Protein AF-A0A7V8FI29-F1 (afdb_monomer_lite)

Secondary structure (DSSP, 8-state):
---TTHHHHHHHHHHHHTTPPPPSS---SS--TTS-HHHHHHHHHH--SEEEE-SS---HHHHHHHHHTTPEEEEEESSHHHHHHHHHTT-SEEEEE-TT--S----S-TTS------HHHHHHHHHHH-SS-EEEESS--SHHHHHHHHHTT-SEEE-SGGGTTSTT----HHHHHHHHHHTS-GGG-TT-----TTGGGHHHHHHHHTT------------

Organism: Stenotrophomonas maltophilia (NCBI:txid40324)

Structure (mmCIF, N/CA/C/O backbone):
data_AF-A0A7V8FI29-F1
#
_entry.id   AF-A0A7V8FI29-F1
#
loop_
_atom_site.group_PDB
_atom_site.id
_atom_site.type_symbol
_atom_site.label_atom_id
_atom_site.label_alt_id
_atom_site.label_comp_id
_atom_site.label_asym_id
_atom_site.label_entity_id
_atom_site.label_seq_id
_atom_site.pdbx_PDB_ins_code
_atom_site.Cartn_x
_atom_site.Cartn_y
_atom_site.Cartn_z
_atom_site.occupancy
_atom_site.B_iso_or_equiv
_atom_site.auth_seq_id
_atom_site.auth_comp_id
_atom_site.auth_asym_id
_atom_site.auth_atom_id
_atom_site.pdbx_PDB_model_num
ATOM 1 N N . MET A 1 1 ? 18.614 23.244 -5.858 1.00 34.94 1 MET A N 1
ATOM 2 C CA . MET A 1 1 ? 17.587 23.138 -6.915 1.00 34.94 1 MET A CA 1
ATOM 3 C C . MET A 1 1 ? 18.131 22.223 -8.005 1.00 34.94 1 MET A C 1
ATOM 5 O O . MET A 1 1 ? 19.093 22.606 -8.655 1.00 34.94 1 MET A O 1
ATOM 9 N N . CYS A 1 2 ? 17.626 20.992 -8.144 1.00 40.28 2 CYS A N 1
ATOM 10 C CA . CYS A 1 2 ? 17.960 20.166 -9.312 1.00 40.28 2 CYS A CA 1
ATOM 11 C C . CYS A 1 2 ? 17.234 20.755 -10.527 1.00 40.28 2 CYS A C 1
ATOM 13 O O . CYS A 1 2 ? 16.023 20.940 -10.474 1.00 40.28 2 CYS A O 1
ATOM 15 N N . SER A 1 3 ? 17.975 21.088 -11.585 1.00 51.69 3 SER A N 1
ATOM 16 C CA . SER A 1 3 ? 17.403 21.550 -12.854 1.00 51.69 3 SER A CA 1
ATOM 17 C C . SER A 1 3 ? 16.475 20.479 -13.437 1.00 51.69 3 SER A C 1
ATOM 19 O O . SER A 1 3 ? 16.808 19.294 -13.375 1.00 51.69 3 SER A O 1
ATOM 21 N N . ALA A 1 4 ? 15.365 20.885 -14.063 1.00 58.50 4 ALA A N 1
ATOM 22 C CA . ALA A 1 4 ? 14.420 19.999 -14.758 1.00 58.50 4 ALA A CA 1
ATOM 23 C C . ALA A 1 4 ? 15.077 19.121 -15.851 1.00 58.50 4 ALA A C 1
ATOM 25 O O . ALA A 1 4 ? 14.503 18.132 -16.296 1.00 58.50 4 ALA A O 1
ATOM 26 N N . THR A 1 5 ? 16.309 19.445 -16.255 1.00 64.56 5 THR A N 1
ATOM 27 C CA . THR A 1 5 ? 17.112 18.709 -17.243 1.00 64.56 5 THR A CA 1
ATOM 28 C C . THR A 1 5 ? 18.048 17.648 -16.653 1.00 64.56 5 THR A C 1
ATOM 30 O O . THR A 1 5 ? 18.568 16.818 -17.399 1.00 64.56 5 THR A O 1
ATOM 33 N N . ALA A 1 6 ? 18.271 17.623 -15.333 1.00 71.94 6 ALA A N 1
ATOM 34 C CA . ALA A 1 6 ? 19.219 16.695 -14.705 1.00 71.94 6 ALA A CA 1
ATOM 35 C C . ALA A 1 6 ? 18.899 15.201 -14.959 1.00 71.94 6 ALA A C 1
ATOM 37 O O . ALA A 1 6 ? 19.830 14.442 -15.246 1.00 71.94 6 ALA A O 1
ATOM 38 N N . PRO A 1 7 ? 17.625 14.755 -14.947 1.00 75.88 7 PRO A N 1
ATOM 39 C CA . PRO A 1 7 ? 17.294 13.372 -15.289 1.00 75.88 7 PRO A CA 1
ATOM 40 C C . PRO A 1 7 ? 17.549 13.039 -16.768 1.00 75.88 7 PRO A C 1
ATOM 42 O O . PRO A 1 7 ? 18.008 11.943 -17.078 1.00 75.88 7 PRO A O 1
ATOM 45 N N . LEU A 1 8 ? 17.315 13.985 -17.686 1.00 83.94 8 LEU A N 1
ATOM 46 C CA . LEU A 1 8 ? 17.563 13.788 -19.121 1.00 83.94 8 LEU A CA 1
ATOM 47 C C . LEU A 1 8 ? 19.056 13.626 -19.419 1.00 83.94 8 LEU A C 1
ATOM 49 O O . LEU A 1 8 ? 19.433 12.765 -20.209 1.00 83.94 8 LEU A O 1
ATOM 53 N N . HIS A 1 9 ? 19.912 14.382 -18.727 1.00 83.31 9 HIS A N 1
ATOM 54 C CA . HIS A 1 9 ? 21.363 14.199 -18.804 1.00 83.31 9 HIS A CA 1
ATOM 55 C C . HIS A 1 9 ? 21.796 12.819 -18.299 1.00 83.31 9 HIS A C 1
ATOM 57 O O . HIS A 1 9 ? 22.652 12.183 -18.910 1.00 83.31 9 HIS A O 1
ATOM 63 N N . HIS A 1 10 ? 21.199 12.336 -17.207 1.00 84.75 10 HIS A N 1
ATOM 64 C CA . HIS A 1 10 ? 21.502 11.008 -16.674 1.00 84.75 10 HIS A CA 1
ATOM 65 C C . HIS A 1 10 ? 21.119 9.883 -17.650 1.00 84.75 10 HIS A C 1
ATOM 67 O O . HIS A 1 10 ? 21.844 8.898 -17.765 1.00 84.75 10 HIS A O 1
ATOM 73 N N . LEU A 1 11 ? 20.006 10.042 -18.371 1.00 89.12 11 LEU A N 1
ATOM 74 C CA . LEU A 1 11 ? 19.494 9.053 -19.324 1.00 89.12 11 LEU A CA 1
ATOM 75 C C . LEU A 1 11 ? 20.104 9.171 -20.732 1.00 89.12 11 LEU A C 1
ATOM 77 O O . LEU A 1 11 ? 19.892 8.281 -21.553 1.00 89.12 11 LEU A O 1
ATOM 81 N N . ALA A 1 12 ? 20.875 10.223 -21.023 1.00 87.56 12 ALA A N 1
ATOM 82 C CA . ALA A 1 12 ? 21.464 10.467 -22.342 1.00 87.56 12 ALA A CA 1
ATOM 83 C C . ALA A 1 12 ? 22.232 9.265 -22.940 1.00 87.56 12 ALA A C 1
ATOM 85 O O . ALA A 1 12 ? 22.053 9.005 -24.131 1.00 87.56 12 ALA A O 1
ATOM 86 N N . PRO A 1 13 ? 23.019 8.480 -22.168 1.00 90.88 13 PRO A N 1
ATOM 87 C CA . PRO A 1 13 ? 23.691 7.298 -22.710 1.00 90.88 13 PRO A CA 1
ATOM 88 C C . PRO A 1 13 ? 22.721 6.229 -23.231 1.00 90.88 13 PRO A C 1
ATOM 90 O O . PRO A 1 13 ? 23.004 5.602 -24.245 1.00 90.88 13 PRO A O 1
ATOM 93 N N . LEU A 1 14 ? 21.565 6.055 -22.580 1.00 89.06 14 LEU A N 1
ATOM 94 C CA . LEU A 1 14 ? 20.546 5.089 -23.003 1.00 89.06 14 LEU A CA 1
ATOM 95 C C . LEU A 1 14 ? 19.857 5.550 -24.290 1.00 89.06 14 LEU A C 1
ATOM 97 O O . LEU A 1 14 ? 19.675 4.762 -25.211 1.00 89.06 14 LEU A O 1
ATOM 101 N N . TYR A 1 15 ? 19.521 6.838 -24.390 1.00 90.50 15 TYR A N 1
ATOM 102 C CA . TYR A 1 15 ? 18.973 7.404 -25.626 1.00 90.50 15 TYR A CA 1
ATOM 103 C C . TYR A 1 15 ? 19.929 7.207 -26.813 1.00 90.50 15 TYR A C 1
ATOM 105 O O . TYR A 1 15 ? 19.495 6.790 -27.886 1.00 90.50 15 TYR A O 1
ATOM 113 N N . ALA A 1 16 ? 21.233 7.419 -26.600 1.00 89.88 16 ALA A N 1
ATOM 114 C CA . ALA A 1 16 ? 22.256 7.183 -27.615 1.00 89.88 16 ALA A CA 1
ATOM 115 C C . ALA A 1 16 ? 22.383 5.698 -28.002 1.00 89.88 16 ALA A C 1
ATOM 117 O O . ALA A 1 16 ? 22.477 5.393 -29.188 1.00 89.88 16 ALA A O 1
ATOM 118 N N . GLU A 1 17 ? 22.343 4.781 -27.029 1.00 92.69 17 GLU A N 1
ATOM 119 C CA . GLU A 1 17 ? 22.407 3.329 -27.262 1.00 92.69 17 GLU A CA 1
ATOM 120 C C . GLU A 1 17 ? 21.280 2.838 -28.181 1.00 92.69 17 GLU A C 1
ATOM 122 O O . GLU A 1 17 ? 21.520 2.048 -29.092 1.00 92.69 17 GLU A O 1
ATOM 127 N N . PHE A 1 18 ? 20.061 3.343 -27.983 1.00 90.88 18 PHE A N 1
ATOM 128 C CA . PHE A 1 18 ? 18.900 2.966 -28.792 1.00 90.88 18 PHE A CA 1
ATOM 129 C C . PHE A 1 18 ? 18.690 3.853 -30.030 1.00 90.88 18 PHE A C 1
ATOM 131 O O . PHE A 1 18 ? 17.726 3.644 -30.765 1.00 90.88 18 PHE A O 1
ATOM 138 N N . GLY A 1 19 ? 19.564 4.837 -30.277 1.00 90.31 19 GLY A N 1
ATOM 139 C CA . GLY A 1 19 ? 19.442 5.766 -31.406 1.00 90.31 19 GLY A CA 1
ATOM 140 C C . GLY A 1 19 ? 18.185 6.643 -31.354 1.00 90.31 19 GLY A C 1
ATOM 141 O O . GLY A 1 19 ? 17.663 7.034 -32.396 1.00 90.31 19 GLY A O 1
ATOM 142 N N . VAL A 1 20 ? 17.672 6.926 -30.153 1.00 91.62 20 VAL A N 1
ATOM 143 C CA . VAL A 1 20 ? 16.440 7.694 -29.933 1.00 91.62 20 VAL A CA 1
ATOM 144 C C . VAL A 1 20 ? 16.792 9.114 -29.502 1.00 91.62 20 VAL A C 1
ATOM 146 O O . VAL A 1 20 ? 17.602 9.314 -28.600 1.00 91.62 20 VAL A O 1
ATOM 149 N N . THR A 1 21 ? 16.158 10.119 -30.108 1.00 87.81 21 THR A N 1
ATOM 150 C CA . THR A 1 21 ? 16.325 11.517 -29.688 1.00 87.81 21 THR A CA 1
ATOM 151 C C . THR A 1 21 ? 15.691 11.730 -28.307 1.00 87.81 21 THR A C 1
ATOM 153 O O . THR A 1 21 ? 14.503 11.437 -28.147 1.00 87.81 21 THR A O 1
ATOM 156 N N . PRO A 1 22 ? 16.432 12.240 -27.304 1.00 84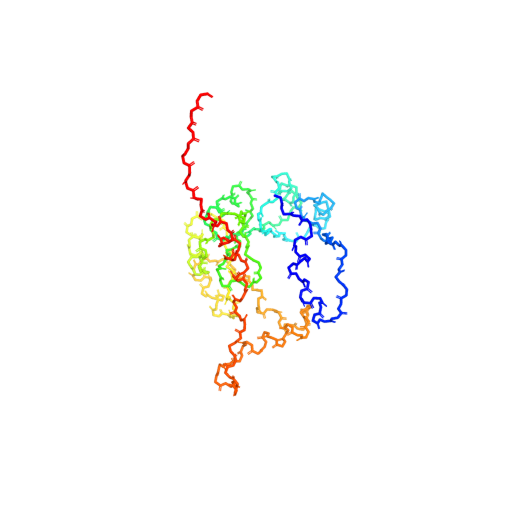.88 22 PRO A N 1
ATOM 157 C CA . PRO A 1 22 ? 15.863 12.533 -25.994 1.00 84.88 22 PRO A CA 1
ATOM 158 C C . PRO A 1 22 ? 14.799 13.637 -26.098 1.00 84.88 22 PRO A C 1
ATOM 160 O O . PRO A 1 22 ? 14.954 14.564 -26.900 1.00 84.88 22 PRO A O 1
ATOM 163 N N . PRO A 1 23 ? 13.734 13.585 -25.282 1.00 84.69 23 PRO A N 1
ATOM 164 C CA . PRO A 1 23 ? 12.736 14.644 -25.258 1.00 84.69 23 PRO A CA 1
ATOM 165 C C . PRO A 1 23 ? 13.345 15.952 -24.732 1.00 84.69 23 PRO A C 1
ATOM 167 O O . PRO A 1 23 ? 1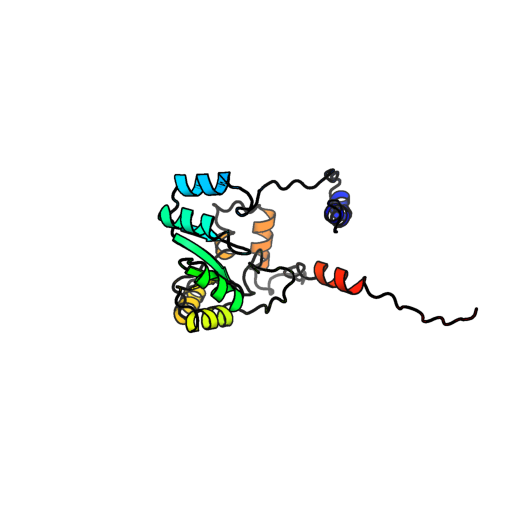4.290 15.947 -23.942 1.00 84.69 23 PRO A O 1
ATOM 170 N N . HIS A 1 24 ? 12.782 17.086 -25.152 1.00 82.31 24 HIS A N 1
ATOM 171 C CA . HIS A 1 24 ? 13.263 18.419 -24.762 1.00 82.31 24 HIS A CA 1
ATOM 172 C C . HIS A 1 24 ? 12.997 18.765 -23.286 1.00 82.31 24 HIS A C 1
ATOM 174 O O . HIS A 1 24 ? 13.622 19.673 -22.740 1.00 82.31 24 HIS A O 1
ATOM 180 N N . GLY A 1 25 ? 12.090 18.035 -22.637 1.00 80.62 25 GLY A N 1
ATOM 181 C CA . GLY A 1 25 ? 11.713 18.193 -21.239 1.00 80.62 25 GLY A CA 1
ATOM 182 C C . GLY A 1 25 ? 11.007 16.942 -20.726 1.00 80.62 25 GLY A C 1
ATOM 183 O O . GLY A 1 25 ? 10.654 16.053 -21.501 1.00 80.62 25 GLY A O 1
ATOM 184 N N . LEU A 1 26 ? 10.827 16.867 -19.410 1.00 79.88 26 LEU A N 1
ATOM 185 C CA . LEU A 1 26 ? 9.962 15.872 -18.788 1.00 79.88 26 LEU A CA 1
ATOM 186 C C . LEU A 1 26 ? 8.656 16.555 -18.404 1.00 79.88 26 LEU A C 1
ATOM 188 O O . LEU A 1 26 ? 8.674 17.575 -17.718 1.00 79.88 26 LEU A O 1
ATOM 192 N N . GLU A 1 27 ? 7.544 15.979 -18.841 1.00 74.25 27 GLU A N 1
ATOM 193 C CA . GLU A 1 27 ? 6.209 16.414 -18.452 1.00 74.25 27 GLU A CA 1
ATOM 194 C C . GLU A 1 27 ? 5.621 15.411 -17.463 1.00 74.25 27 GLU A C 1
ATOM 196 O O . GLU A 1 27 ? 5.741 14.193 -17.630 1.00 74.25 27 GLU A O 1
ATOM 201 N N . GLU A 1 28 ? 4.994 15.924 -16.410 1.00 70.31 28 GLU A N 1
ATOM 202 C CA . GLU A 1 28 ? 4.261 15.098 -15.461 1.00 70.31 28 GLU A CA 1
ATOM 203 C C . GLU A 1 28 ? 2.921 14.701 -16.086 1.00 70.31 28 GLU A C 1
ATOM 205 O O . GLU A 1 28 ? 1.959 15.466 -16.106 1.00 70.31 28 GLU A O 1
ATOM 210 N N . ILE A 1 29 ? 2.873 13.489 -16.635 1.00 70.81 29 ILE A N 1
ATOM 211 C CA . ILE A 1 29 ? 1.686 12.965 -17.323 1.00 70.81 29 ILE A CA 1
ATOM 212 C C . ILE A 1 29 ? 0.551 12.565 -16.363 1.00 70.81 29 ILE A C 1
ATOM 214 O O . ILE A 1 29 ? -0.587 12.412 -16.800 1.00 70.81 29 ILE A O 1
ATOM 218 N N . TYR A 1 30 ? 0.839 12.426 -15.063 1.00 69.44 30 TYR A N 1
ATOM 219 C CA . TYR A 1 30 ? -0.145 12.129 -14.021 1.00 69.44 30 TYR A CA 1
ATOM 220 C C . TYR A 1 30 ? 0.066 13.060 -12.836 1.00 69.44 30 TYR A C 1
ATOM 222 O O . TYR A 1 30 ? 1.058 12.926 -12.126 1.00 69.44 30 TYR A O 1
ATOM 230 N N . ARG A 1 31 ? -0.877 13.976 -12.604 1.00 72.19 31 ARG A N 1
ATOM 231 C CA . ARG A 1 31 ? -0.851 14.811 -11.403 1.00 72.19 31 ARG A CA 1
ATOM 232 C C . ARG A 1 31 ? -1.111 13.957 -10.171 1.00 72.19 31 ARG A C 1
ATOM 234 O O . ARG A 1 31 ? -1.998 13.102 -10.161 1.00 72.19 31 ARG A O 1
ATOM 241 N N . SER A 1 32 ? -0.329 14.206 -9.127 1.00 71.19 32 SER A N 1
ATOM 242 C CA . SER A 1 32 ? -0.554 13.608 -7.818 1.00 71.19 32 SER A CA 1
ATOM 243 C C . SER A 1 32 ? -1.959 13.922 -7.308 1.00 71.19 32 SER A C 1
ATOM 245 O O . SER A 1 32 ? -2.448 15.045 -7.425 1.00 71.19 32 SER A O 1
ATOM 247 N N . PHE A 1 33 ? -2.565 12.944 -6.635 1.00 68.38 33 PHE A N 1
ATOM 248 C CA . PHE A 1 33 ? -3.837 13.097 -5.927 1.00 68.38 33 PHE A CA 1
ATOM 249 C C . PHE A 1 33 ? -3.844 14.280 -4.938 1.00 68.38 33 PHE A C 1
ATOM 251 O O . PHE A 1 33 ? -4.893 14.848 -4.650 1.00 68.38 33 PHE A O 1
ATOM 258 N N . ARG A 1 34 ? -2.669 14.667 -4.419 1.00 69.44 34 ARG A N 1
ATOM 259 C CA . ARG A 1 34 ? -2.511 15.800 -3.492 1.00 69.44 34 ARG A CA 1
ATOM 260 C C . ARG A 1 34 ? -2.754 17.160 -4.148 1.00 69.44 34 ARG A C 1
ATOM 262 O O . ARG A 1 34 ? -3.147 18.087 -3.448 1.00 69.44 34 ARG A O 1
ATOM 269 N N . ASP A 1 35 ? -2.534 17.255 -5.455 1.00 72.31 35 ASP A N 1
ATOM 270 C CA . ASP A 1 35 ? -2.470 18.516 -6.195 1.00 72.31 35 ASP A CA 1
ATOM 271 C C . ASP A 1 35 ? -3.559 18.607 -7.281 1.00 72.31 35 ASP A C 1
ATOM 273 O O . ASP A 1 35 ? -3.534 19.503 -8.128 1.00 72.31 35 ASP A O 1
ATOM 277 N N . ASP A 1 36 ? -4.533 17.689 -7.263 1.00 84.69 36 ASP A N 1
ATOM 278 C CA . ASP A 1 36 ? -5.602 17.608 -8.260 1.00 84.69 36 ASP A CA 1
ATOM 279 C C . ASP A 1 36 ? -7.007 17.575 -7.621 1.00 84.69 36 ASP A C 1
ATOM 281 O O . ASP A 1 36 ? -7.566 16.503 -7.358 1.00 84.69 36 ASP A O 1
ATOM 285 N N . PRO A 1 37 ? -7.626 18.751 -7.395 1.00 87.38 37 PRO A N 1
ATOM 286 C CA . PRO A 1 37 ? -8.987 18.846 -6.868 1.00 87.38 37 PRO A CA 1
ATOM 287 C C . PRO A 1 37 ? -10.045 18.166 -7.747 1.00 87.38 37 PRO A C 1
ATOM 289 O O . PRO A 1 37 ? -11.051 17.687 -7.225 1.00 87.38 37 PRO A O 1
ATOM 292 N N . ALA A 1 38 ? -9.833 18.097 -9.067 1.00 90.31 38 ALA A N 1
ATOM 293 C CA . ALA A 1 38 ? -10.776 17.440 -9.969 1.00 90.31 38 ALA A CA 1
ATOM 294 C C . ALA A 1 38 ? -10.767 15.919 -9.759 1.00 90.31 38 ALA A C 1
ATOM 296 O O . ALA A 1 38 ? -11.819 15.282 -9.803 1.00 90.31 38 ALA A O 1
ATOM 297 N N . CYS A 1 39 ? -9.600 15.345 -9.453 1.00 89.75 39 CYS A N 1
ATOM 298 C CA . CYS A 1 39 ? -9.479 13.937 -9.079 1.00 89.75 39 CYS A CA 1
ATOM 299 C C . CYS A 1 39 ? -10.227 13.626 -7.770 1.00 89.75 39 CYS A C 1
ATOM 301 O O . CYS A 1 39 ? -10.961 12.639 -7.698 1.00 89.75 39 CYS A O 1
ATOM 303 N N . VAL A 1 40 ? -10.114 14.494 -6.756 1.00 91.00 40 VAL A N 1
ATOM 304 C CA . VAL A 1 40 ? -10.863 14.349 -5.492 1.00 91.00 40 VAL A CA 1
ATOM 305 C C . VAL A 1 40 ? -12.370 14.380 -5.743 1.00 91.00 40 VAL A C 1
ATOM 307 O O . VAL A 1 40 ? -13.086 13.498 -5.270 1.00 91.00 40 VAL A O 1
ATOM 310 N N . GLN A 1 41 ? -12.842 15.359 -6.519 1.00 93.56 41 GLN A N 1
ATOM 311 C CA . GLN A 1 41 ? -14.257 15.487 -6.864 1.00 93.56 41 GLN A CA 1
ATOM 312 C C . GLN A 1 41 ? -14.774 14.240 -7.591 1.00 93.56 41 GLN A C 1
ATOM 314 O O . GLN A 1 41 ? -15.823 13.706 -7.234 1.00 93.56 41 GLN A O 1
ATOM 319 N N . MET A 1 42 ? -14.001 13.723 -8.548 1.00 94.62 42 MET A N 1
ATOM 320 C CA . MET A 1 42 ? -14.335 12.489 -9.254 1.00 94.62 42 MET A CA 1
ATOM 321 C C . MET A 1 42 ? -14.480 11.305 -8.288 1.00 94.62 42 MET A C 1
ATOM 323 O O . MET A 1 42 ? -15.463 10.574 -8.380 1.00 94.62 42 MET A O 1
ATOM 327 N N . LEU A 1 43 ? -13.575 11.125 -7.317 1.00 94.19 43 LEU A N 1
ATOM 328 C CA . LEU A 1 43 ? -13.710 10.040 -6.334 1.00 94.19 43 LEU A CA 1
ATOM 329 C C . LEU A 1 43 ? -14.970 10.180 -5.470 1.00 94.19 43 LEU A C 1
ATOM 331 O O . LEU A 1 43 ? -15.643 9.180 -5.222 1.00 94.19 43 LEU A O 1
ATOM 335 N N . VAL A 1 44 ? -15.305 11.399 -5.037 1.00 95.94 44 VAL A N 1
ATOM 336 C CA . VAL A 1 44 ? -16.523 11.677 -4.251 1.00 95.94 44 VAL A CA 1
ATOM 337 C C . VAL A 1 44 ? -17.792 11.354 -5.046 1.00 95.94 44 VAL A C 1
ATOM 339 O O . VAL A 1 44 ? -18.768 10.856 -4.480 1.00 95.94 44 VAL A O 1
ATOM 342 N N . GLU A 1 45 ? -17.784 11.606 -6.354 1.00 97.44 45 GLU A N 1
ATOM 343 C CA . GLU A 1 45 ? -18.894 11.284 -7.254 1.00 97.44 45 GLU A CA 1
ATOM 344 C C . GLU A 1 45 ? -18.999 9.780 -7.535 1.00 97.44 45 GLU A C 1
ATOM 346 O O . GLU A 1 45 ? -20.092 9.220 -7.473 1.00 97.44 45 GLU A O 1
ATOM 351 N N . GLN A 1 46 ? -17.872 9.118 -7.816 1.00 97.81 46 GLN A N 1
ATOM 352 C CA . GLN A 1 46 ? -17.838 7.695 -8.170 1.00 97.81 46 GLN A CA 1
ATOM 353 C C . GLN A 1 46 ? -18.028 6.763 -6.968 1.00 97.81 46 GLN A C 1
ATOM 355 O O . GLN A 1 46 ? -18.482 5.635 -7.148 1.00 97.81 46 GLN A O 1
ATOM 360 N N . ARG A 1 47 ? -17.685 7.216 -5.754 1.00 97.62 47 ARG A N 1
ATOM 361 C CA . ARG A 1 47 ? -17.822 6.470 -4.488 1.00 97.62 47 ARG A CA 1
ATOM 362 C C . ARG A 1 47 ? -17.305 5.028 -4.579 1.00 97.62 47 ARG A C 1
ATOM 364 O O . ARG A 1 47 ? -18.066 4.084 -4.344 1.00 97.62 47 ARG A O 1
ATOM 371 N N . PRO A 1 48 ? -16.025 4.820 -4.938 1.00 97.94 48 PRO A N 1
ATOM 372 C CA . PRO A 1 48 ? -15.455 3.482 -4.902 1.00 97.94 48 PRO A CA 1
ATOM 373 C C . PRO A 1 48 ? -15.567 2.902 -3.488 1.00 97.94 48 PRO A C 1
ATOM 375 O O . PRO A 1 48 ? -15.547 3.634 -2.502 1.00 97.94 48 PRO A O 1
ATOM 378 N N . ALA A 1 49 ? -15.626 1.575 -3.375 1.00 98.44 49 ALA A N 1
ATOM 379 C CA . ALA A 1 49 ? -15.676 0.927 -2.063 1.00 98.44 49 ALA A CA 1
ATOM 380 C C . ALA A 1 49 ? -14.447 1.270 -1.201 1.00 98.44 49 ALA A C 1
ATOM 382 O O . ALA A 1 49 ? -14.555 1.391 0.017 1.00 98.44 49 ALA A O 1
ATOM 383 N N . VAL A 1 50 ? -13.283 1.423 -1.843 1.00 98.25 50 VAL A N 1
ATOM 384 C CA . VAL A 1 50 ? -12.004 1.689 -1.187 1.00 98.25 50 VAL A CA 1
ATOM 385 C C . VAL A 1 50 ? -11.200 2.715 -1.985 1.00 98.25 50 VAL A C 1
ATOM 387 O O . VAL A 1 50 ? -11.113 2.613 -3.209 1.00 98.25 50 VAL A O 1
ATOM 390 N N . ALA A 1 51 ? -10.548 3.644 -1.287 1.00 96.75 51 ALA A N 1
ATOM 391 C CA . ALA A 1 51 ? -9.463 4.465 -1.818 1.00 96.75 51 ALA A CA 1
ATOM 392 C C . ALA A 1 51 ? -8.207 4.290 -0.951 1.00 96.75 51 ALA A C 1
ATOM 394 O O . ALA A 1 51 ? -8.271 4.351 0.275 1.00 96.75 51 ALA A O 1
ATOM 395 N N . SER A 1 52 ? -7.053 4.059 -1.580 1.00 96.81 52 SER A N 1
ATOM 396 C CA . SER A 1 52 ? -5.787 3.818 -0.876 1.00 96.81 52 SER A CA 1
ATOM 397 C C . SER A 1 52 ? -4.729 4.864 -1.213 1.00 96.81 52 SER A C 1
ATOM 399 O O . SER A 1 52 ? -4.514 5.159 -2.389 1.00 96.81 52 SER A O 1
ATOM 401 N N . PHE A 1 53 ? -4.010 5.349 -0.202 1.00 95.38 53 PHE A N 1
ATOM 402 C CA . PHE A 1 53 ? -2.952 6.349 -0.342 1.00 95.38 53 PHE A CA 1
ATOM 403 C C . PHE A 1 53 ? -1.551 5.745 -0.188 1.00 95.38 53 PHE A C 1
ATOM 405 O O . PHE A 1 53 ? -1.302 4.857 0.637 1.00 95.38 53 PHE A O 1
ATOM 412 N N . HIS A 1 54 ? -0.617 6.262 -0.983 1.00 94.56 54 HIS A N 1
ATOM 413 C CA . HIS A 1 54 ? 0.790 5.874 -0.990 1.00 94.56 54 HIS A CA 1
ATOM 414 C C . HIS A 1 54 ? 1.664 7.140 -1.015 1.00 94.56 54 HIS A C 1
ATOM 416 O O . HIS A 1 54 ? 1.242 8.154 -1.569 1.00 94.56 54 HIS A O 1
ATOM 422 N N . PHE A 1 55 ? 2.860 7.086 -0.414 1.00 93.69 55 PHE A N 1
ATOM 423 C CA . PHE A 1 55 ? 3.786 8.228 -0.233 1.00 93.69 55 PHE A CA 1
ATOM 424 C C . PHE A 1 55 ? 3.304 9.358 0.687 1.00 93.69 55 PHE A C 1
ATOM 426 O O . PHE A 1 55 ? 3.782 10.490 0.603 1.00 93.69 55 PHE A O 1
ATOM 433 N N . GLY A 1 56 ? 2.344 9.080 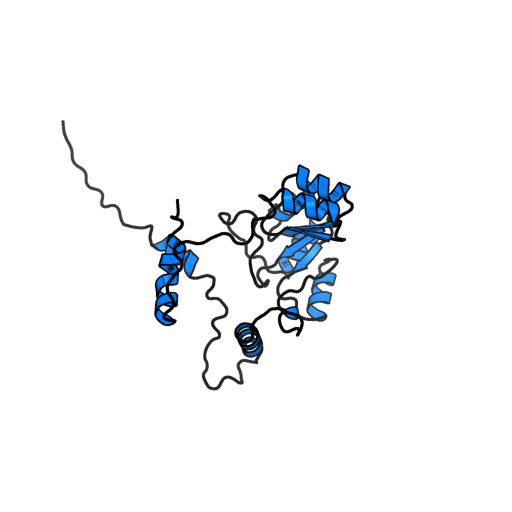1.562 1.00 92.31 56 GLY A N 1
ATOM 434 C CA . GLY A 1 56 ? 1.800 10.076 2.474 1.00 92.31 56 GLY A CA 1
ATOM 435 C C . GLY A 1 56 ? 0.286 10.110 2.478 1.00 92.31 56 GLY A C 1
ATOM 436 O O . GLY A 1 56 ? -0.394 9.262 1.902 1.00 92.31 56 GLY A O 1
ATOM 437 N N . LEU A 1 57 ? -0.220 11.131 3.158 1.00 94.06 57 LEU A N 1
ATOM 438 C CA . LEU A 1 57 ? -1.640 11.371 3.352 1.00 94.06 57 LEU A CA 1
ATOM 439 C C . LEU A 1 57 ? -2.060 12.641 2.604 1.00 94.06 57 LEU A C 1
ATOM 441 O O . LEU A 1 57 ? -1.272 13.595 2.537 1.00 94.06 57 LEU A O 1
ATOM 445 N N . PRO A 1 58 ? -3.285 12.679 2.054 1.00 93.38 58 PRO A N 1
ATOM 446 C CA . PRO A 1 58 ? -3.873 13.919 1.571 1.00 93.38 58 PRO A CA 1
ATOM 447 C C . PRO A 1 58 ? -4.217 14.853 2.746 1.00 93.38 58 PRO A C 1
ATOM 449 O O . PRO A 1 58 ? -4.008 14.520 3.915 1.00 93.38 58 PRO A O 1
ATOM 452 N N . SER A 1 59 ? -4.716 16.054 2.447 1.00 93.50 59 SER A N 1
ATOM 453 C CA . SER A 1 59 ? -5.141 16.992 3.491 1.00 93.50 59 SER A CA 1
ATOM 454 C C . SER A 1 59 ? -6.334 16.446 4.287 1.00 93.50 59 SER A C 1
ATOM 456 O O . SER A 1 59 ? -7.111 15.626 3.794 1.00 93.50 59 SER A O 1
ATOM 458 N N . ALA A 1 60 ? -6.510 16.940 5.515 1.00 94.75 60 ALA A N 1
ATOM 459 C CA . ALA A 1 60 ? -7.619 16.534 6.378 1.00 94.75 60 ALA A CA 1
ATOM 460 C C . ALA A 1 60 ? -8.997 16.781 5.734 1.00 94.75 60 ALA A C 1
ATOM 462 O O . ALA A 1 60 ? -9.896 15.958 5.885 1.00 94.75 60 ALA A O 1
ATOM 463 N N . ASP A 1 61 ? -9.154 17.866 4.967 1.00 94.12 61 ASP A N 1
ATOM 464 C CA . ASP A 1 61 ? -10.400 18.157 4.248 1.00 94.12 61 ASP A CA 1
ATOM 465 C C . ASP A 1 61 ? -10.711 17.125 3.163 1.00 94.12 61 ASP A C 1
ATOM 467 O O . ASP A 1 61 ? -11.862 16.720 3.016 1.00 94.12 61 ASP A O 1
ATOM 471 N N . VAL A 1 62 ? -9.692 16.649 2.442 1.00 94.75 62 VAL A N 1
ATOM 472 C CA . VAL A 1 62 ? -9.865 15.599 1.431 1.00 94.75 62 VAL A CA 1
ATOM 473 C C . VAL A 1 62 ? -10.230 14.274 2.094 1.00 94.75 62 VAL A C 1
ATOM 475 O O . VAL A 1 62 ? -11.167 13.614 1.655 1.00 94.75 62 VAL A O 1
ATOM 478 N N . ILE A 1 63 ? -9.542 13.900 3.178 1.00 96.12 63 ILE A N 1
ATOM 479 C CA . ILE A 1 63 ? -9.871 12.690 3.950 1.00 96.12 63 ILE A CA 1
ATOM 480 C C . ILE A 1 63 ? -11.327 12.744 4.416 1.00 96.12 63 ILE A C 1
ATOM 482 O O . ILE A 1 63 ? -12.082 11.796 4.205 1.00 96.12 63 ILE A O 1
ATOM 486 N N . ARG A 1 64 ? -11.739 13.873 4.998 1.00 96.06 64 ARG A N 1
ATOM 487 C CA . ARG A 1 64 ? -13.108 14.089 5.463 1.00 96.06 64 ARG A CA 1
ATOM 488 C C . ARG A 1 64 ? -14.125 13.960 4.329 1.00 96.06 64 ARG A C 1
ATOM 490 O O . ARG A 1 64 ? -15.078 13.207 4.486 1.00 96.06 64 ARG A O 1
ATOM 497 N N . ALA A 1 65 ? -13.900 14.614 3.190 1.00 95.56 65 ALA A N 1
ATOM 498 C CA . ALA A 1 65 ? -14.808 14.552 2.044 1.00 95.56 65 ALA A CA 1
ATOM 499 C C . ALA A 1 65 ? -14.994 13.118 1.511 1.00 95.56 65 ALA A C 1
ATOM 501 O O . ALA A 1 65 ? -16.116 12.700 1.228 1.00 95.56 65 ALA A O 1
ATOM 502 N N . LEU A 1 66 ? -13.914 12.335 1.416 1.00 96.50 66 LEU A N 1
ATOM 503 C CA . LEU A 1 66 ? -13.997 10.943 0.960 1.00 96.50 66 LEU A CA 1
ATOM 504 C C . LEU A 1 66 ? -14.726 10.046 1.972 1.00 96.50 66 LEU A C 1
ATOM 506 O O . LEU A 1 66 ? -15.530 9.200 1.579 1.00 96.50 66 LEU A O 1
ATOM 510 N N . ARG A 1 67 ? -14.496 10.259 3.273 1.00 97.19 67 ARG A N 1
ATOM 511 C CA . ARG A 1 67 ? -15.216 9.544 4.338 1.00 97.19 67 ARG A CA 1
ATOM 512 C C . ARG A 1 67 ? -16.705 9.884 4.342 1.00 97.19 67 ARG A C 1
ATOM 514 O O . ARG A 1 67 ? -17.529 8.982 4.447 1.00 97.19 67 ARG A O 1
ATOM 521 N N . GLU A 1 68 ? -17.062 11.162 4.197 1.00 97.50 68 GLU A N 1
ATOM 522 C CA . GLU A 1 68 ? -18.456 11.621 4.074 1.00 97.50 68 GLU A CA 1
ATOM 523 C C . GLU A 1 68 ? -19.149 11.014 2.838 1.00 97.50 68 GLU A C 1
ATOM 525 O O . GLU A 1 68 ? -20.351 10.753 2.865 1.00 97.50 68 GLU A O 1
ATOM 530 N N . ALA A 1 69 ? -18.388 10.707 1.782 1.00 97.81 69 ALA A N 1
ATOM 531 C CA . ALA A 1 69 ? -18.870 9.984 0.606 1.00 97.81 69 ALA A CA 1
ATOM 532 C C . ALA A 1 69 ? -19.041 8.462 0.821 1.00 97.81 69 ALA A C 1
ATOM 534 O O . ALA A 1 69 ? -19.508 7.773 -0.088 1.00 97.81 69 ALA A O 1
ATOM 535 N N . GLY A 1 70 ? -18.696 7.935 2.002 1.00 98.00 70 GLY A N 1
ATOM 536 C CA . GLY A 1 70 ? -18.826 6.519 2.361 1.00 98.00 70 GLY A CA 1
ATOM 537 C C . GLY A 1 70 ? -17.689 5.624 1.860 1.00 98.00 70 GLY A C 1
ATOM 538 O O . GLY A 1 70 ? -17.863 4.408 1.795 1.00 98.00 70 GLY A O 1
ATOM 539 N N . ILE A 1 71 ? -16.547 6.205 1.484 1.00 98.50 71 ILE A N 1
ATOM 540 C CA . ILE A 1 71 ? -15.395 5.476 0.941 1.00 98.50 71 ILE A CA 1
ATOM 541 C C . ILE A 1 71 ? -14.508 4.994 2.094 1.00 98.50 71 ILE A C 1
ATOM 543 O O . ILE A 1 71 ? -14.119 5.793 2.945 1.00 98.50 71 ILE A O 1
ATOM 547 N N . VAL A 1 72 ? -14.134 3.709 2.093 1.00 98.56 72 VAL A N 1
ATOM 548 C CA . VAL A 1 72 ? -13.149 3.168 3.044 1.00 98.56 72 VAL A CA 1
ATOM 549 C C . VAL A 1 72 ? -11.749 3.613 2.637 1.00 98.56 72 VAL A C 1
ATOM 551 O O . VAL A 1 72 ? -11.330 3.422 1.493 1.00 98.56 72 VAL A O 1
ATOM 554 N N . LEU A 1 73 ? -11.002 4.186 3.572 1.00 98.38 73 LEU A N 1
ATOM 555 C CA . LEU A 1 73 ? -9.679 4.733 3.318 1.00 98.38 73 LEU A CA 1
ATOM 556 C C . LEU A 1 73 ? -8.580 3.816 3.843 1.00 98.38 73 LEU A C 1
ATOM 558 O O . LEU A 1 73 ? -8.600 3.397 4.999 1.00 98.38 73 LEU A O 1
ATOM 562 N N . LEU A 1 74 ? -7.569 3.568 3.012 1.00 98.62 74 LEU A N 1
ATOM 563 C CA . LEU A 1 74 ? -6.348 2.856 3.391 1.00 98.62 74 LEU A CA 1
ATOM 564 C C . LEU A 1 74 ? -5.134 3.765 3.191 1.00 98.62 74 LEU A C 1
ATOM 566 O O . LEU A 1 74 ? -5.111 4.574 2.265 1.00 98.62 74 LEU A O 1
ATOM 570 N N . ALA A 1 75 ? -4.083 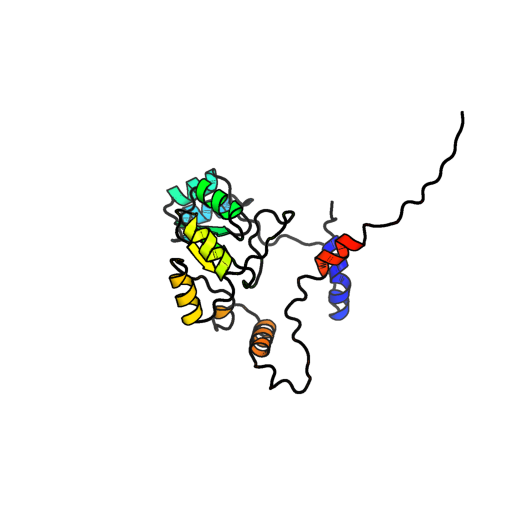3.600 3.987 1.00 98.38 75 ALA A N 1
ATOM 571 C CA . ALA A 1 75 ? -2.813 4.283 3.740 1.00 98.38 75 ALA A CA 1
ATOM 572 C C . ALA A 1 75 ? -1.618 3.373 4.022 1.00 98.38 75 ALA A C 1
ATOM 574 O O . ALA A 1 75 ? -1.656 2.530 4.916 1.00 98.38 75 ALA A O 1
ATOM 575 N N . THR A 1 76 ? -0.552 3.534 3.238 1.00 98.50 76 THR A N 1
ATOM 576 C CA . THR A 1 76 ? 0.676 2.743 3.395 1.00 98.50 76 THR A CA 1
ATOM 577 C C . THR A 1 76 ? 1.552 3.290 4.517 1.00 98.50 76 THR A C 1
ATOM 579 O O . THR A 1 76 ? 1.793 4.487 4.547 1.00 98.50 76 THR A O 1
ATOM 582 N N . ALA A 1 77 ? 2.085 2.422 5.377 1.00 98.44 77 ALA A N 1
ATOM 583 C CA . ALA A 1 77 ? 3.151 2.743 6.325 1.00 98.44 77 ALA A CA 1
ATOM 584 C C . ALA A 1 77 ? 4.339 1.795 6.139 1.00 98.44 77 ALA A C 1
ATOM 586 O O . ALA A 1 77 ? 4.169 0.599 5.891 1.00 98.44 77 ALA A O 1
ATOM 587 N N . THR A 1 78 ? 5.542 2.328 6.316 1.00 98.38 78 THR A N 1
ATOM 588 C CA . THR A 1 78 ? 6.819 1.601 6.308 1.00 98.38 78 THR A CA 1
ATOM 589 C C . THR A 1 78 ? 7.502 1.599 7.681 1.00 98.38 78 THR A C 1
ATOM 591 O O . THR A 1 78 ? 8.397 0.786 7.917 1.00 98.38 78 THR A O 1
ATOM 594 N N . CYS A 1 79 ? 7.047 2.450 8.609 1.00 97.31 79 CYS A N 1
ATOM 595 C CA . CYS A 1 79 ? 7.502 2.510 10.000 1.00 97.31 79 CYS A CA 1
ATOM 596 C C . CYS A 1 79 ? 6.362 2.869 10.978 1.00 97.31 79 CYS A C 1
ATOM 598 O O . CYS A 1 79 ? 5.245 3.199 10.576 1.00 97.31 79 CYS A O 1
ATOM 600 N N . GLU A 1 80 ? 6.648 2.810 12.282 1.00 96.94 80 GLU A N 1
ATOM 601 C CA . GLU A 1 80 ? 5.673 3.091 13.350 1.00 96.94 80 GLU A CA 1
ATOM 602 C C . GLU A 1 80 ? 5.223 4.560 13.356 1.00 96.94 80 GLU A C 1
ATOM 604 O O . GLU A 1 80 ? 4.038 4.834 13.500 1.00 96.94 80 GLU A O 1
ATOM 609 N N . THR A 1 81 ? 6.130 5.508 13.103 1.00 96.50 81 THR A N 1
ATOM 610 C CA . THR A 1 81 ? 5.784 6.940 13.058 1.00 96.50 81 THR A CA 1
ATOM 611 C C . THR A 1 81 ? 4.819 7.275 11.918 1.00 96.50 81 THR A C 1
ATOM 613 O O . THR A 1 81 ? 3.968 8.151 12.059 1.00 96.50 81 THR A O 1
ATOM 616 N N . GLU A 1 82 ? 4.925 6.593 10.777 1.00 97.88 82 GLU A N 1
ATOM 617 C CA . GLU A 1 82 ? 3.971 6.752 9.675 1.00 97.88 82 GLU A CA 1
ATOM 618 C C . GLU A 1 82 ? 2.605 6.168 10.039 1.00 97.88 82 GLU A C 1
ATOM 620 O O . GLU A 1 82 ? 1.590 6.814 9.792 1.00 97.88 82 GLU A O 1
ATOM 625 N N . ALA A 1 83 ? 2.575 5.003 10.691 1.00 97.88 83 ALA A N 1
ATOM 626 C CA . ALA A 1 83 ? 1.342 4.405 11.197 1.00 97.88 83 ALA A CA 1
ATOM 627 C C . ALA A 1 83 ? 0.618 5.317 12.203 1.00 97.88 83 ALA A C 1
ATOM 629 O O . ALA A 1 83 ? -0.584 5.533 12.059 1.00 97.88 83 ALA A O 1
ATOM 630 N N . ASP A 1 84 ? 1.349 5.932 13.139 1.00 97.50 84 ASP A N 1
ATOM 631 C CA . ASP A 1 84 ? 0.786 6.888 14.103 1.00 97.50 84 ASP A CA 1
ATOM 632 C C . ASP A 1 84 ? 0.130 8.090 13.385 1.00 97.50 84 ASP A C 1
ATOM 634 O O . ASP A 1 84 ? -0.944 8.559 13.768 1.00 97.50 84 ASP A O 1
ATOM 638 N N . ARG A 1 85 ? 0.739 8.577 12.291 1.00 97.62 85 ARG A N 1
ATOM 639 C CA . ARG A 1 85 ? 0.173 9.664 11.467 1.00 97.62 85 ARG A CA 1
ATOM 640 C C . ARG A 1 85 ? -1.083 9.235 10.711 1.00 97.62 85 ARG A C 1
ATOM 642 O O . ARG A 1 85 ? -1.986 10.052 10.551 1.00 97.62 85 ARG A O 1
ATOM 649 N N . ILE A 1 86 ? -1.131 7.995 10.228 1.00 98.12 86 ILE A N 1
ATOM 650 C CA . ILE A 1 86 ? -2.302 7.427 9.540 1.00 98.12 86 ILE A CA 1
ATOM 651 C C . ILE A 1 86 ? -3.483 7.314 10.502 1.00 98.12 86 ILE A C 1
ATOM 653 O O . ILE A 1 86 ? -4.594 7.715 10.158 1.00 98.12 86 ILE A O 1
ATOM 657 N N . GLU A 1 87 ? -3.231 6.825 11.715 1.00 97.50 87 GLU A N 1
ATOM 658 C CA . GLU A 1 87 ? -4.245 6.694 12.759 1.00 97.50 87 GLU A CA 1
ATOM 659 C C . GLU A 1 87 ? -4.794 8.061 13.179 1.00 97.50 87 GLU A C 1
ATOM 661 O O . GLU A 1 87 ? -6.008 8.266 13.186 1.00 97.50 87 GLU A O 1
ATOM 666 N N . LEU A 1 88 ? -3.913 9.044 13.399 1.00 97.50 88 LEU A N 1
ATOM 667 C CA . LEU A 1 88 ? -4.319 10.414 13.722 1.00 97.50 88 LEU A CA 1
ATOM 668 C C . LEU A 1 88 ? -5.148 11.077 12.610 1.00 97.50 88 LEU A C 1
ATOM 670 O O . LEU A 1 88 ? -6.015 11.903 12.890 1.00 97.50 88 LEU A O 1
ATOM 674 N N . ALA A 1 89 ? -4.888 10.731 11.350 1.00 96.94 89 ALA A N 1
ATOM 675 C CA . ALA A 1 89 ? -5.616 11.275 10.210 1.00 96.94 89 ALA A CA 1
ATOM 676 C C . ALA A 1 89 ? -7.027 10.689 10.044 1.00 96.94 89 ALA A C 1
ATOM 678 O O . ALA A 1 89 ? -7.789 11.187 9.216 1.00 96.94 89 ALA A O 1
ATOM 679 N N . GLY A 1 90 ? -7.389 9.658 10.814 1.00 95.50 90 GLY A N 1
ATOM 680 C CA . GLY A 1 90 ? -8.697 9.018 10.725 1.00 95.50 90 GLY A CA 1
ATOM 681 C C . GLY A 1 90 ? -8.865 8.213 9.438 1.00 95.50 90 GLY A C 1
ATOM 682 O O . GLY A 1 90 ? -9.904 8.291 8.793 1.00 95.50 90 GLY A O 1
ATOM 683 N N . VAL A 1 91 ? -7.835 7.480 9.023 1.00 97.38 91 VAL A N 1
ATOM 684 C CA . VAL A 1 91 ? -7.919 6.470 7.953 1.00 97.38 91 VAL A CA 1
ATOM 685 C C . VAL A 1 91 ? -8.432 5.146 8.542 1.00 97.38 91 VAL A C 1
ATOM 687 O O . VAL A 1 91 ? -8.285 4.913 9.738 1.00 97.38 91 VAL A O 1
ATOM 690 N N . ASP A 1 92 ? -9.048 4.278 7.735 1.00 98.44 92 ASP A N 1
ATOM 691 C CA . ASP A 1 92 ? -9.744 3.082 8.233 1.00 98.44 92 ASP A CA 1
ATOM 692 C C . ASP A 1 92 ? -8.849 1.839 8.361 1.00 98.44 92 ASP A C 1
ATOM 694 O O . ASP A 1 92 ? -9.161 0.953 9.154 1.00 98.44 92 ASP A O 1
ATOM 698 N N . ALA A 1 93 ? -7.742 1.745 7.613 1.00 98.69 93 ALA A N 1
ATOM 699 C CA . ALA A 1 93 ? -6.754 0.677 7.795 1.00 98.69 93 ALA A CA 1
ATOM 700 C C . ALA A 1 93 ? -5.342 1.063 7.324 1.00 98.69 93 ALA A C 1
ATOM 702 O O . ALA A 1 93 ? -5.152 1.937 6.471 1.00 98.69 93 ALA A O 1
ATOM 703 N N . ILE A 1 94 ? -4.342 0.345 7.841 1.00 98.88 94 ILE A N 1
ATOM 704 C CA . ILE A 1 94 ? -2.928 0.545 7.508 1.00 98.88 94 ILE A CA 1
ATOM 705 C C . ILE A 1 94 ? -2.439 -0.575 6.590 1.00 98.88 94 ILE A C 1
ATOM 707 O O . ILE A 1 94 ? -2.548 -1.755 6.914 1.00 98.88 94 ILE A O 1
ATOM 711 N N . VAL A 1 95 ? -1.813 -0.211 5.473 1.00 98.88 95 VAL A N 1
ATOM 712 C CA . VAL A 1 95 ? -1.067 -1.132 4.608 1.00 98.88 95 VAL A CA 1
ATOM 713 C C . VAL A 1 95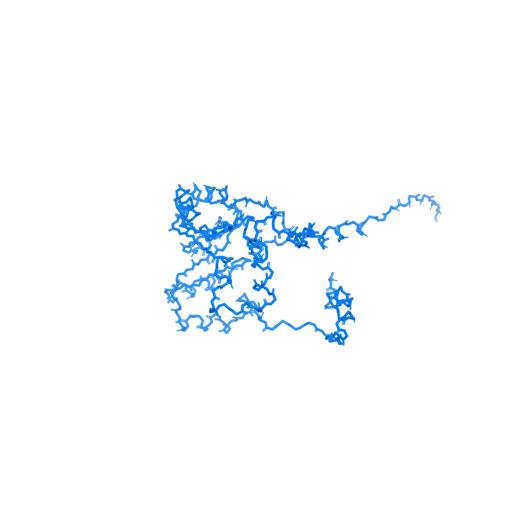 ? 0.401 -1.137 5.046 1.00 98.88 95 VAL A C 1
ATOM 715 O O . VAL A 1 95 ? 1.149 -0.205 4.769 1.00 98.88 95 VAL A O 1
ATOM 718 N N . ALA A 1 96 ? 0.823 -2.185 5.749 1.00 98.75 96 ALA A N 1
ATOM 719 C CA . ALA A 1 96 ? 2.173 -2.339 6.286 1.00 98.75 96 ALA A CA 1
ATOM 720 C C . ALA A 1 96 ? 3.137 -2.861 5.211 1.00 98.75 96 ALA A C 1
ATOM 722 O O . ALA A 1 96 ? 3.155 -4.062 4.927 1.00 98.75 96 ALA A O 1
ATOM 723 N N . GLN A 1 97 ? 3.936 -1.972 4.615 1.00 98.81 97 GLN A N 1
ATOM 724 C CA . GLN A 1 97 ? 4.839 -2.304 3.513 1.00 98.81 97 GLN A CA 1
ATOM 725 C C . GLN A 1 97 ? 6.262 -2.613 3.983 1.00 98.81 97 GLN A C 1
ATOM 727 O O . GLN A 1 97 ? 7.074 -1.716 4.224 1.00 98.81 97 GLN A O 1
ATOM 732 N N . GLY A 1 98 ? 6.592 -3.903 4.037 1.00 98.50 98 GLY A N 1
ATOM 733 C CA . GLY A 1 98 ? 7.946 -4.353 4.341 1.00 98.50 98 GLY A CA 1
ATOM 734 C C . GLY A 1 98 ? 8.954 -4.087 3.220 1.00 98.50 98 GLY A C 1
ATOM 735 O O . GLY A 1 98 ? 8.614 -3.720 2.090 1.00 98.50 98 GLY A O 1
ATOM 736 N N . VAL A 1 99 ? 10.237 -4.266 3.534 1.00 97.75 99 VAL A N 1
ATOM 737 C CA . VAL A 1 99 ? 11.368 -4.070 2.607 1.00 97.75 99 VAL A CA 1
ATOM 738 C C . VAL A 1 99 ? 11.363 -5.010 1.402 1.00 97.75 99 VAL A C 1
ATOM 740 O O . VAL A 1 99 ? 11.937 -4.688 0.366 1.00 97.75 99 VAL A O 1
ATOM 743 N N . GLU A 1 100 ? 10.677 -6.142 1.514 1.00 98.19 100 GLU A N 1
ATOM 744 C CA . GLU A 1 100 ? 10.526 -7.150 0.467 1.00 98.19 100 GLU A CA 1
ATOM 745 C C . GLU A 1 100 ? 9.516 -6.743 -0.618 1.00 98.19 100 GLU A C 1
ATOM 747 O O . GLU A 1 100 ? 9.386 -7.428 -1.635 1.00 98.19 100 GLU A O 1
ATOM 752 N N . ALA A 1 101 ? 8.760 -5.658 -0.418 1.00 97.12 101 ALA A N 1
ATOM 753 C CA . ALA A 1 101 ? 7.827 -5.160 -1.420 1.00 97.12 101 ALA A CA 1
ATOM 754 C C . ALA A 1 101 ? 8.554 -4.707 -2.694 1.00 97.12 101 ALA A C 1
ATOM 756 O O . ALA A 1 101 ? 9.554 -3.991 -2.651 1.00 97.12 101 ALA A O 1
ATOM 757 N N . GLY A 1 102 ? 8.018 -5.119 -3.845 1.00 91.81 102 GLY A N 1
ATOM 758 C CA . GLY A 1 102 ? 8.429 -4.593 -5.142 1.00 91.81 102 GLY A CA 1
ATOM 759 C C . GLY A 1 102 ? 7.838 -3.206 -5.407 1.00 91.81 102 GLY A C 1
ATOM 760 O O . GLY A 1 102 ? 6.889 -2.785 -4.748 1.00 91.81 102 GLY A O 1
ATOM 761 N N . GLY A 1 103 ? 8.369 -2.521 -6.419 1.00 92.50 103 GLY A N 1
ATOM 762 C CA . GLY A 1 103 ? 7.934 -1.173 -6.778 1.00 92.50 103 GLY A CA 1
ATOM 763 C C . GLY A 1 103 ? 8.496 -0.112 -5.836 1.00 92.50 103 GLY A C 1
ATOM 764 O O . GLY A 1 103 ? 9.600 -0.251 -5.307 1.00 92.50 103 GLY A O 1
ATOM 765 N N . HIS A 1 104 ? 7.750 0.975 -5.669 1.00 93.19 104 HIS A N 1
ATOM 766 C CA . HIS A 1 104 ? 8.179 2.080 -4.826 1.00 93.19 104 HIS A CA 1
ATOM 767 C C . HIS A 1 104 ? 7.966 1.779 -3.341 1.00 93.19 104 HIS A C 1
ATOM 769 O O . HIS A 1 104 ? 6.994 1.129 -2.952 1.00 93.19 104 HIS A O 1
ATOM 775 N N . ARG A 1 105 ? 8.875 2.291 -2.506 1.00 95.12 105 ARG A N 1
ATOM 776 C CA . ARG A 1 105 ? 8.709 2.300 -1.051 1.00 95.12 105 ARG A CA 1
ATOM 777 C C . ARG A 1 105 ? 7.872 3.509 -0.655 1.00 95.12 105 ARG A C 1
ATOM 779 O O . ARG A 1 105 ? 8.225 4.631 -1.002 1.00 95.12 105 ARG A O 1
ATOM 786 N N . GLY A 1 106 ? 6.793 3.271 0.075 1.00 94.75 106 GLY A N 1
ATOM 787 C CA . GLY A 1 106 ? 5.762 4.234 0.448 1.00 94.75 106 GLY A CA 1
ATOM 788 C C . GLY A 1 106 ? 6.154 5.186 1.570 1.00 94.75 106 GLY A C 1
ATOM 789 O O . GLY A 1 106 ? 5.270 5.600 2.312 1.00 94.75 106 GLY A O 1
ATOM 790 N N . VAL A 1 107 ? 7.444 5.507 1.701 1.00 95.12 107 VAL A N 1
ATOM 791 C CA . VAL A 1 107 ? 7.960 6.422 2.725 1.00 95.12 107 VAL A CA 1
ATOM 792 C C . VAL A 1 107 ? 7.321 7.804 2.570 1.00 95.12 107 VAL A C 1
ATOM 794 O O . VAL A 1 107 ? 7.165 8.305 1.455 1.00 95.12 107 VAL A O 1
ATOM 797 N N . PHE A 1 108 ? 6.931 8.423 3.681 1.00 94.19 108 PHE A N 1
ATOM 798 C CA . PHE A 1 108 ? 6.250 9.723 3.676 1.00 94.19 108 PHE A CA 1
ATOM 799 C C . PHE A 1 108 ? 7.224 10.877 3.430 1.00 94.19 108 PHE A C 1
ATOM 801 O O . PHE A 1 108 ? 6.863 11.869 2.798 1.00 94.19 108 PHE A O 1
ATOM 808 N N . ASP A 1 109 ? 8.445 10.756 3.951 1.00 91.69 109 ASP A N 1
ATOM 809 C CA . ASP A 1 109 ? 9.528 11.714 3.743 1.00 91.69 109 ASP A CA 1
ATOM 810 C C . ASP A 1 109 ? 10.723 11.009 3.081 1.00 91.69 109 ASP A C 1
ATOM 812 O O . ASP A 1 109 ? 11.457 10.281 3.751 1.00 91.69 109 ASP A O 1
ATOM 816 N N . PRO A 1 110 ? 10.960 11.235 1.776 1.00 86.00 110 PRO A N 1
ATOM 817 C CA . PRO A 1 110 ? 12.094 10.654 1.063 1.00 86.00 110 PRO A CA 1
ATOM 818 C C . PRO A 1 110 ? 13.473 11.105 1.571 1.00 86.00 110 PRO A C 1
ATOM 820 O O . PRO A 1 110 ? 14.478 10.511 1.182 1.00 86.00 110 PRO A O 1
ATOM 823 N N . GLN A 1 111 ? 13.551 12.179 2.367 1.00 88.50 111 GLN A N 1
ATOM 824 C CA . GLN A 1 111 ? 14.804 12.662 2.958 1.00 88.50 111 GLN A CA 1
ATOM 825 C C . GLN A 1 111 ? 15.092 12.037 4.326 1.00 88.50 111 GLN A C 1
ATOM 827 O O . GLN A 1 111 ? 16.242 12.062 4.778 1.00 88.50 111 GLN A O 1
ATOM 832 N N . ALA A 1 112 ? 14.075 11.468 4.976 1.00 87.56 112 ALA A N 1
ATOM 833 C CA . ALA A 1 112 ? 14.239 10.752 6.229 1.00 87.56 112 ALA A CA 1
ATOM 834 C C . ALA A 1 112 ? 14.969 9.415 6.014 1.00 87.56 112 ALA A C 1
ATOM 836 O O . ALA A 1 112 ? 15.007 8.851 4.918 1.00 87.56 112 ALA A O 1
ATOM 837 N N . ALA A 1 113 ? 15.581 8.899 7.081 1.00 88.38 113 ALA A N 1
ATOM 838 C CA . ALA A 1 113 ? 16.191 7.577 7.046 1.00 88.38 113 ALA A CA 1
ATOM 839 C C . ALA A 1 113 ? 15.098 6.496 6.996 1.00 88.38 113 ALA A C 1
ATOM 841 O O . ALA A 1 113 ? 14.256 6.425 7.885 1.00 88.38 113 ALA A O 1
ATOM 842 N N . ASP A 1 114 ? 15.144 5.639 5.977 1.00 91.25 114 ASP A N 1
ATOM 843 C CA . ASP A 1 114 ? 14.290 4.453 5.875 1.00 91.25 114 ASP A CA 1
ATOM 844 C C . ASP A 1 114 ? 14.916 3.301 6.669 1.00 91.25 114 ASP A C 1
ATOM 846 O O . ASP A 1 114 ? 16.001 2.817 6.334 1.00 91.25 114 ASP A O 1
ATOM 850 N N . GLU A 1 115 ? 14.227 2.857 7.722 1.00 90.62 115 GLU A N 1
ATOM 851 C CA . GLU A 1 115 ? 14.649 1.726 8.557 1.00 90.62 115 GLU A CA 1
ATOM 852 C C . GLU A 1 115 ? 14.731 0.410 7.771 1.00 90.62 115 GLU A C 1
ATOM 854 O O . GLU A 1 115 ? 15.454 -0.504 8.169 1.00 90.62 115 GLU A O 1
ATOM 859 N N . GLY A 1 116 ? 13.998 0.290 6.658 1.00 94.81 116 GLY A N 1
ATOM 860 C CA . GLY A 1 116 ? 14.013 -0.907 5.824 1.00 94.81 116 GLY A CA 1
ATOM 861 C C . GLY A 1 116 ? 13.526 -2.156 6.560 1.00 94.81 116 GLY A C 1
ATOM 862 O O . GLY A 1 116 ? 14.073 -3.239 6.349 1.00 94.81 116 GLY A O 1
ATOM 863 N N . LEU A 1 117 ? 12.521 -2.016 7.432 1.00 97.19 117 LEU A N 1
ATOM 864 C CA . LEU A 1 117 ? 11.970 -3.133 8.198 1.00 97.19 117 LEU A CA 1
ATOM 865 C C . LEU A 1 117 ? 11.402 -4.218 7.271 1.00 97.19 117 LEU A C 1
ATOM 867 O O . LEU A 1 117 ? 10.650 -3.937 6.337 1.00 97.19 117 LEU A O 1
ATOM 871 N N . GLY A 1 118 ? 11.737 -5.476 7.563 1.00 98.38 118 GLY A N 1
ATOM 872 C CA . GLY A 1 118 ? 11.130 -6.634 6.904 1.00 98.38 118 GLY A CA 1
ATOM 873 C C . GLY A 1 118 ? 9.647 -6.773 7.240 1.00 98.38 118 GLY A C 1
ATOM 874 O O . GLY A 1 118 ? 9.208 -6.377 8.323 1.00 98.38 118 GLY A O 1
ATOM 875 N N . THR A 1 119 ? 8.882 -7.374 6.330 1.00 98.62 119 THR A N 1
ATOM 876 C CA . THR A 1 119 ? 7.415 -7.497 6.400 1.00 98.62 119 THR A CA 1
ATOM 877 C C . THR A 1 119 ? 6.974 -8.137 7.714 1.00 98.62 119 THR A C 1
ATOM 879 O O . THR A 1 119 ? 6.089 -7.615 8.388 1.00 98.62 119 THR A O 1
ATOM 882 N N . LEU A 1 120 ? 7.650 -9.209 8.141 1.00 98.62 120 LEU A N 1
ATOM 883 C CA . LEU A 1 120 ? 7.359 -9.889 9.407 1.00 98.62 120 LEU A CA 1
ATOM 884 C C . LEU A 1 120 ? 7.476 -8.940 10.609 1.00 98.62 120 LEU A C 1
ATOM 886 O O . LEU A 1 120 ? 6.575 -8.875 11.448 1.00 98.62 120 LEU A O 1
ATOM 890 N N . ALA A 1 121 ? 8.587 -8.204 10.695 1.00 98.50 121 ALA A N 1
ATOM 891 C CA . ALA A 1 121 ? 8.863 -7.311 11.815 1.00 98.50 121 ALA A CA 1
ATOM 892 C C . ALA A 1 121 ? 7.915 -6.106 11.815 1.00 98.50 121 ALA A C 1
ATOM 894 O O . ALA A 1 121 ? 7.353 -5.777 12.861 1.00 98.50 121 ALA A O 1
ATOM 895 N N . LEU A 1 122 ? 7.709 -5.486 10.650 1.00 98.69 122 LEU A N 1
ATOM 896 C CA . LEU A 1 122 ? 6.837 -4.327 10.499 1.00 98.69 122 LEU A CA 1
ATOM 897 C C . LEU A 1 122 ? 5.392 -4.671 10.864 1.00 98.69 122 LEU A C 1
ATOM 899 O O . LEU A 1 122 ? 4.821 -4.026 11.739 1.00 98.69 122 LEU A O 1
ATOM 903 N N . VAL A 1 123 ? 4.822 -5.723 10.264 1.00 98.81 123 VAL A N 1
ATOM 904 C CA . VAL A 1 123 ? 3.443 -6.153 10.547 1.00 98.81 123 VAL A CA 1
ATOM 905 C C . VAL A 1 123 ? 3.267 -6.406 12.040 1.00 98.81 123 VAL A C 1
ATOM 907 O O . VAL A 1 123 ? 2.334 -5.882 12.645 1.00 98.81 123 VAL A O 1
ATOM 910 N N . ARG A 1 124 ? 4.194 -7.140 12.675 1.00 98.38 124 ARG A N 1
ATOM 911 C CA . ARG A 1 124 ? 4.068 -7.441 14.104 1.00 98.38 124 ARG A CA 1
ATOM 912 C C . ARG A 1 124 ? 4.148 -6.192 14.982 1.00 98.38 124 ARG A C 1
ATOM 914 O O . ARG A 1 124 ? 3.446 -6.141 15.991 1.00 98.38 124 ARG A O 1
ATOM 921 N N . ARG A 1 125 ? 4.993 -5.217 14.634 1.00 98.31 125 ARG A N 1
ATOM 922 C CA . ARG A 1 125 ? 5.089 -3.941 15.359 1.00 98.31 125 ARG A CA 1
ATOM 923 C C . ARG A 1 125 ? 3.800 -3.135 15.243 1.00 98.31 125 ARG A C 1
ATOM 925 O O . ARG A 1 125 ? 3.250 -2.749 16.271 1.00 98.31 125 ARG A O 1
ATOM 932 N N . LEU A 1 126 ? 3.284 -2.964 14.026 1.00 98.50 126 LEU A N 1
ATOM 933 C CA . LEU A 1 126 ? 2.083 -2.162 13.792 1.00 98.50 126 LEU A CA 1
ATOM 934 C C . LEU A 1 126 ? 0.843 -2.786 14.436 1.00 98.50 126 LEU A C 1
ATOM 936 O O . LEU A 1 126 ? 0.132 -2.093 15.153 1.00 98.50 126 LEU A O 1
ATOM 940 N N . VAL A 1 127 ? 0.648 -4.103 14.305 1.00 98.38 127 VAL A N 1
ATOM 941 C CA . VAL A 1 127 ? -0.472 -4.824 14.944 1.00 98.38 127 VAL A CA 1
ATOM 942 C C . VAL A 1 127 ? -0.463 -4.686 16.471 1.00 98.38 127 VAL A C 1
ATOM 944 O O . VAL A 1 127 ? -1.513 -4.691 17.101 1.00 98.38 127 VAL A O 1
ATOM 947 N N . LYS A 1 128 ? 0.715 -4.606 17.104 1.00 97.56 128 LYS A N 1
ATOM 948 C CA . LYS A 1 128 ? 0.809 -4.467 18.567 1.00 97.56 128 LYS A CA 1
ATOM 949 C C . LYS A 1 128 ? 0.479 -3.064 19.072 1.00 97.56 128 LYS A C 1
ATOM 951 O O . LYS A 1 128 ? 0.228 -2.922 20.266 1.00 97.56 128 LYS A O 1
ATOM 956 N N . ARG A 1 129 ? 0.597 -2.047 18.220 1.00 95.31 129 ARG A N 1
ATOM 957 C CA . ARG A 1 129 ? 0.588 -0.639 18.634 1.00 95.31 129 ARG A CA 1
ATOM 958 C C . ARG A 1 129 ? -0.611 0.134 18.116 1.00 95.31 129 ARG A C 1
ATOM 960 O O . ARG A 1 129 ? -1.136 0.949 18.861 1.00 95.31 129 ARG A O 1
ATOM 967 N N . SER A 1 130 ? -0.999 -0.101 16.867 1.00 95.81 130 SER A N 1
ATOM 968 C CA . SER A 1 130 ? -2.116 0.599 16.248 1.00 95.81 130 SER A CA 1
ATOM 969 C C . SER A 1 130 ? -3.434 -0.065 16.614 1.00 95.81 130 SER A C 1
ATOM 971 O O . SER A 1 130 ? -3.510 -1.289 16.745 1.00 95.81 130 SER A O 1
ATOM 973 N N . THR A 1 131 ? -4.480 0.744 16.760 1.00 96.44 131 THR A N 1
ATOM 974 C CA . THR A 1 131 ? -5.849 0.233 16.897 1.00 96.44 131 THR A CA 1
ATOM 975 C C . THR A 1 131 ? -6.489 -0.088 15.547 1.00 96.44 131 THR A C 1
ATOM 977 O O . THR A 1 131 ? -7.501 -0.791 15.496 1.00 96.44 131 THR A O 1
ATOM 980 N N . LEU A 1 132 ? -5.892 0.388 14.448 1.00 98.44 132 LEU A N 1
ATOM 981 C CA . LEU A 1 132 ? -6.396 0.159 13.104 1.00 98.44 132 LEU A CA 1
ATOM 982 C C . LEU A 1 132 ? -6.077 -1.259 12.608 1.00 98.44 132 LEU A C 1
ATOM 984 O O . LEU A 1 132 ? -5.010 -1.809 12.904 1.00 98.44 132 LEU A O 1
ATOM 988 N N . PRO A 1 133 ? -6.954 -1.848 11.776 1.00 98.69 133 PRO A N 1
ATOM 989 C CA . PRO A 1 133 ? -6.641 -3.077 11.069 1.00 98.69 133 PRO A CA 1
ATOM 990 C C . PRO A 1 133 ? -5.390 -2.922 10.195 1.00 98.69 133 PRO A C 1
ATOM 992 O O . PRO A 1 133 ? -5.214 -1.923 9.493 1.00 98.69 133 PRO A O 1
ATOM 995 N N . VAL A 1 134 ? -4.534 -3.944 10.206 1.00 98.88 134 VAL A N 1
ATOM 996 C CA . VAL A 1 134 ? -3.288 -3.966 9.429 1.00 98.88 134 VAL A CA 1
ATOM 997 C C . VAL A 1 134 ? -3.409 -4.939 8.258 1.00 98.88 134 VAL A C 1
ATOM 999 O O . VAL A 1 134 ? -3.810 -6.089 8.429 1.00 98.88 134 VAL A O 1
ATOM 1002 N N . ILE A 1 135 ? -3.013 -4.491 7.070 1.00 98.94 135 ILE A N 1
ATOM 1003 C CA . ILE A 1 135 ? -2.914 -5.274 5.837 1.00 98.94 135 ILE A CA 1
ATOM 1004 C C . ILE A 1 135 ? -1.430 -5.460 5.522 1.00 98.94 135 ILE A C 1
ATOM 1006 O O . ILE A 1 135 ? -0.710 -4.487 5.308 1.00 98.94 135 ILE A O 1
ATOM 1010 N N . ALA A 1 136 ? -0.949 -6.700 5.491 1.00 98.88 136 ALA A N 1
ATOM 1011 C CA . ALA A 1 136 ? 0.460 -6.984 5.224 1.00 98.88 136 ALA A CA 1
ATOM 1012 C C . ALA A 1 136 ? 0.791 -6.870 3.729 1.00 98.88 136 ALA A C 1
ATOM 1014 O O . ALA A 1 136 ? 0.061 -7.402 2.893 1.00 98.88 136 ALA A O 1
ATOM 1015 N N . THR A 1 137 ? 1.918 -6.251 3.373 1.00 98.69 137 THR A N 1
ATOM 1016 C CA . THR A 1 137 ? 2.441 -6.280 2.000 1.00 98.69 137 THR A CA 1
ATOM 1017 C C . THR A 1 137 ? 3.964 -6.334 1.965 1.00 98.69 137 THR A C 1
ATOM 1019 O O . THR A 1 137 ? 4.648 -5.711 2.774 1.00 98.69 137 THR A O 1
ATOM 1022 N N . GLY A 1 138 ? 4.493 -7.084 0.999 1.00 98.06 138 GLY A N 1
ATOM 1023 C CA . GLY A 1 138 ? 5.926 -7.310 0.814 1.00 98.06 138 GLY A CA 1
ATOM 1024 C C . GLY A 1 138 ? 6.290 -8.791 0.811 1.00 98.06 138 GLY A C 1
ATOM 1025 O O . GLY A 1 138 ? 6.033 -9.507 1.768 1.00 98.06 138 GLY A O 1
ATOM 1026 N N . GLY A 1 139 ? 6.850 -9.282 -0.298 1.00 96.56 139 GLY A N 1
ATOM 1027 C CA . GLY A 1 139 ? 7.323 -10.671 -0.416 1.00 96.56 139 GLY A CA 1
ATOM 1028 C C . GLY A 1 139 ? 6.263 -11.787 -0.352 1.00 96.56 139 GLY A C 1
ATOM 1029 O O . GLY A 1 139 ? 6.623 -12.952 -0.490 1.00 96.56 139 GLY A O 1
ATOM 1030 N N . ILE A 1 140 ? 4.974 -11.477 -0.176 1.00 98.19 140 ILE A N 1
ATOM 1031 C CA . ILE A 1 140 ? 3.895 -12.475 -0.096 1.00 98.19 140 ILE A CA 1
ATOM 1032 C C . ILE A 1 140 ? 3.516 -12.946 -1.506 1.00 98.19 140 ILE A C 1
ATOM 1034 O O . ILE A 1 140 ? 3.076 -12.147 -2.335 1.00 98.19 140 ILE A O 1
ATOM 1038 N N . MET A 1 141 ? 3.682 -14.245 -1.773 1.00 97.38 141 MET A N 1
ATOM 1039 C CA . MET A 1 141 ? 3.524 -14.828 -3.115 1.00 97.38 141 MET A CA 1
ATOM 1040 C C . MET A 1 141 ? 2.515 -15.977 -3.196 1.00 97.38 141 MET A C 1
ATOM 1042 O O . MET A 1 141 ? 2.100 -16.334 -4.296 1.00 97.38 141 MET A O 1
ATOM 1046 N N . ASP A 1 142 ? 2.127 -16.556 -2.061 1.00 97.94 142 ASP A N 1
ATOM 1047 C CA . ASP A 1 142 ? 1.259 -17.729 -1.991 1.00 97.94 142 ASP A CA 1
ATOM 1048 C C . ASP A 1 142 ? 0.428 -17.757 -0.696 1.00 97.94 142 ASP A C 1
ATOM 1050 O O . ASP A 1 142 ? 0.531 -16.879 0.167 1.00 97.94 142 ASP A O 1
ATOM 1054 N N . GLY A 1 143 ? -0.405 -18.791 -0.557 1.00 98.25 143 GLY A N 1
ATOM 1055 C CA . GLY A 1 143 ? -1.265 -18.981 0.609 1.00 98.25 143 GLY A CA 1
ATOM 1056 C C . GLY A 1 143 ? -0.514 -19.179 1.930 1.00 98.25 143 GLY A C 1
ATOM 1057 O O . GLY A 1 143 ? -1.062 -18.838 2.976 1.00 98.25 143 GLY A O 1
ATOM 1058 N N . GLN A 1 144 ? 0.728 -19.676 1.915 1.00 98.50 144 GLN A N 1
ATOM 1059 C CA . GLN A 1 144 ? 1.524 -19.817 3.140 1.00 98.50 144 GLN A CA 1
ATOM 1060 C C . GLN A 1 144 ? 2.005 -18.452 3.626 1.00 98.50 144 GLN A C 1
ATOM 1062 O O . GLN A 1 144 ? 1.891 -18.155 4.813 1.00 98.50 144 GLN A O 1
ATOM 1067 N N . GLY A 1 145 ? 2.456 -17.589 2.710 1.00 98.50 145 GLY A N 1
ATOM 1068 C CA . GLY A 1 145 ? 2.788 -16.202 3.032 1.00 98.50 145 GLY A CA 1
ATOM 1069 C C . GLY A 1 145 ? 1.581 -15.419 3.557 1.00 98.50 145 GLY A C 1
ATOM 1070 O O . GLY A 1 145 ? 1.701 -14.685 4.537 1.00 98.50 145 GLY A O 1
ATOM 1071 N N . ILE A 1 146 ? 0.400 -15.622 2.958 1.00 98.81 146 ILE A N 1
ATOM 1072 C CA . ILE A 1 146 ? -0.852 -15.024 3.449 1.00 98.81 146 ILE A CA 1
ATOM 1073 C C . ILE A 1 146 ? -1.153 -15.524 4.863 1.00 98.81 146 ILE A C 1
ATOM 1075 O O . ILE A 1 146 ? -1.375 -14.719 5.763 1.00 98.81 146 ILE A O 1
ATOM 1079 N N . ARG A 1 147 ? -1.111 -16.842 5.088 1.00 98.75 147 ARG A N 1
ATOM 1080 C CA . ARG A 1 147 ? -1.352 -17.430 6.410 1.00 98.75 147 ARG A CA 1
ATOM 1081 C C . ARG A 1 147 ? -0.384 -16.891 7.464 1.00 98.75 147 ARG A C 1
ATOM 1083 O O . ARG A 1 147 ? -0.835 -16.515 8.539 1.00 98.75 147 ARG A O 1
ATOM 1090 N N . ALA A 1 148 ? 0.906 -16.797 7.149 1.00 98.62 148 ALA A N 1
ATOM 1091 C CA . ALA A 1 148 ? 1.903 -16.238 8.057 1.00 98.62 148 ALA A CA 1
ATOM 1092 C C . ALA A 1 148 ? 1.593 -14.775 8.418 1.00 98.62 148 ALA A C 1
ATOM 1094 O O . ALA A 1 148 ? 1.685 -14.394 9.582 1.00 98.62 148 ALA A O 1
ATOM 1095 N N . ALA A 1 149 ? 1.168 -13.956 7.451 1.00 98.69 149 ALA A N 1
ATOM 1096 C CA . ALA A 1 149 ? 0.749 -12.581 7.719 1.00 98.69 149 ALA A CA 1
ATOM 1097 C C . ALA A 1 149 ? -0.466 -12.511 8.661 1.00 98.69 149 ALA A C 1
ATOM 1099 O O . ALA A 1 149 ? -0.471 -11.709 9.598 1.00 98.69 149 ALA A O 1
ATOM 1100 N N . LEU A 1 150 ? -1.464 -13.375 8.449 1.00 98.75 150 LEU A N 1
ATOM 1101 C CA . LEU A 1 150 ? -2.638 -13.469 9.321 1.00 98.75 150 LEU A CA 1
ATOM 1102 C C . LEU A 1 150 ? -2.260 -13.934 10.739 1.00 98.75 150 LEU A C 1
ATOM 1104 O O . LEU A 1 150 ? -2.751 -13.380 11.718 1.00 98.75 150 LEU A O 1
ATOM 1108 N N . GLU A 1 151 ? -1.332 -14.886 10.874 1.00 98.69 151 GLU A N 1
ATOM 1109 C CA . GLU A 1 151 ? -0.814 -15.354 12.173 1.00 98.69 151 GLU A CA 1
ATOM 1110 C C . GLU A 1 151 ? -0.034 -14.261 12.936 1.00 98.69 151 GLU A C 1
ATOM 1112 O O . GLU A 1 151 ? -0.017 -14.253 14.168 1.00 98.69 151 GLU A O 1
ATOM 1117 N N . LEU A 1 152 ? 0.561 -13.287 12.235 1.00 98.50 152 LEU A N 1
ATOM 1118 C CA . LEU A 1 152 ? 1.164 -12.093 12.852 1.00 98.50 152 LEU A CA 1
ATOM 1119 C C . LEU A 1 152 ? 0.121 -11.069 13.341 1.00 98.50 152 LEU A C 1
ATOM 1121 O O . LEU A 1 152 ? 0.481 -10.133 14.067 1.00 98.50 152 LEU A O 1
ATOM 1125 N N . GLY A 1 153 ? -1.147 -11.273 12.972 1.00 98.62 153 GLY A N 1
ATOM 1126 C CA . GLY A 1 153 ? -2.310 -10.467 13.333 1.00 98.62 153 GLY A CA 1
ATOM 1127 C C . GLY A 1 153 ? -2.732 -9.441 12.280 1.00 98.62 153 GLY A C 1
ATOM 1128 O O . GLY A 1 153 ? -3.552 -8.579 12.585 1.00 98.62 153 GLY A O 1
ATOM 1129 N N . ALA A 1 154 ? -2.199 -9.511 11.054 1.00 98.75 154 ALA A N 1
ATOM 1130 C CA . ALA A 1 154 ? -2.797 -8.777 9.941 1.00 98.75 154 ALA A CA 1
ATOM 1131 C C . ALA A 1 154 ? -4.203 -9.329 9.646 1.00 98.75 154 ALA A C 1
ATOM 1133 O O . ALA A 1 154 ? -4.458 -10.519 9.819 1.00 98.75 154 ALA A O 1
ATOM 1134 N N . ILE A 1 155 ? -5.108 -8.484 9.159 1.00 98.69 155 ILE A N 1
ATOM 1135 C CA . ILE A 1 155 ? -6.463 -8.903 8.766 1.00 98.69 155 ILE A CA 1
ATOM 1136 C C . ILE A 1 155 ? -6.538 -9.359 7.304 1.00 98.69 155 ILE A C 1
ATOM 1138 O O . ILE A 1 155 ? -7.489 -10.024 6.902 1.00 98.69 155 ILE A O 1
ATOM 1142 N N . ALA A 1 156 ? -5.542 -8.982 6.503 1.00 98.75 156 ALA A N 1
ATOM 1143 C CA . ALA A 1 156 ? -5.442 -9.305 5.089 1.00 98.75 156 ALA A CA 1
ATOM 1144 C C . ALA A 1 156 ? -3.986 -9.203 4.613 1.00 98.75 156 ALA A C 1
ATOM 1146 O O . ALA A 1 156 ? -3.108 -8.693 5.316 1.00 98.75 156 ALA A O 1
ATOM 1147 N N . ALA A 1 157 ? -3.749 -9.653 3.383 1.00 98.69 157 ALA A N 1
ATOM 1148 C CA . ALA A 1 157 ? -2.495 -9.468 2.672 1.00 98.69 157 ALA A CA 1
ATOM 1149 C C . ALA A 1 157 ? -2.757 -8.800 1.317 1.00 98.69 157 ALA A C 1
ATOM 1151 O O . ALA A 1 157 ? -3.683 -9.179 0.601 1.00 98.69 157 ALA A O 1
ATOM 1152 N N . GLN A 1 158 ? -1.917 -7.838 0.948 1.00 98.81 158 GLN A N 1
ATOM 1153 C CA . GLN A 1 158 ? -1.910 -7.197 -0.362 1.00 98.81 158 GLN A CA 1
ATOM 1154 C C . GLN A 1 158 ? -0.705 -7.707 -1.158 1.00 98.81 158 GLN A C 1
ATOM 1156 O O . GLN A 1 158 ? 0.440 -7.598 -0.721 1.00 98.81 158 GLN A O 1
ATOM 1161 N N . LEU A 1 159 ? -0.960 -8.269 -2.340 1.00 98.50 159 LEU A N 1
ATOM 1162 C CA . LEU A 1 159 ? 0.058 -8.899 -3.177 1.00 98.50 159 LEU A CA 1
ATOM 1163 C C . LEU A 1 159 ? 0.194 -8.118 -4.488 1.00 98.50 159 LEU A C 1
ATOM 1165 O O . LEU A 1 159 ? -0.781 -7.939 -5.208 1.00 98.50 159 LEU A O 1
ATOM 1169 N N . GLY A 1 160 ? 1.410 -7.669 -4.808 1.00 97.12 160 GLY A N 1
ATOM 1170 C CA . GLY A 1 160 ? 1.720 -7.011 -6.084 1.00 97.12 160 GLY A CA 1
ATOM 1171 C C . GLY A 1 160 ? 2.382 -7.973 -7.067 1.00 97.12 160 GLY A C 1
ATOM 1172 O O . GLY A 1 160 ? 1.773 -8.421 -8.035 1.00 97.12 160 GLY A O 1
ATOM 1173 N N . THR A 1 161 ? 3.632 -8.352 -6.780 1.00 96.44 161 THR A N 1
ATOM 1174 C CA . THR A 1 161 ? 4.474 -9.199 -7.648 1.00 96.44 161 THR A CA 1
ATOM 1175 C C . THR A 1 161 ? 3.826 -10.530 -8.046 1.00 96.44 161 THR A C 1
ATOM 1177 O O . THR A 1 161 ? 4.098 -11.042 -9.134 1.00 96.44 161 THR A O 1
ATOM 1180 N N . ALA A 1 162 ? 2.959 -11.092 -7.198 1.00 96.38 162 ALA A N 1
ATOM 1181 C CA . ALA A 1 162 ? 2.228 -12.323 -7.490 1.00 96.38 162 ALA A CA 1
ATOM 1182 C C . ALA A 1 162 ? 1.327 -12.199 -8.733 1.00 96.38 162 ALA A C 1
ATOM 1184 O O . ALA A 1 162 ? 1.276 -13.137 -9.525 1.00 96.38 162 ALA A O 1
ATOM 1185 N N . PHE A 1 163 ? 0.711 -11.031 -8.948 1.00 97.44 163 PHE A N 1
ATOM 1186 C CA . PHE A 1 163 ? -0.258 -10.785 -10.021 1.00 97.44 163 PHE A CA 1
ATOM 1187 C C . PHE A 1 163 ? 0.354 -10.226 -11.316 1.00 97.44 163 PHE A C 1
ATOM 1189 O O . PHE A 1 163 ? -0.337 -10.111 -12.324 1.00 97.44 163 PHE A O 1
ATOM 1196 N N . ILE A 1 164 ? 1.653 -9.901 -11.349 1.00 96.31 164 ILE A N 1
ATOM 1197 C CA . ILE A 1 164 ? 2.273 -9.282 -12.540 1.00 96.31 164 ILE A CA 1
ATOM 1198 C C . ILE A 1 164 ? 2.250 -10.211 -13.767 1.00 96.31 164 ILE A C 1
ATOM 1200 O O . ILE A 1 164 ? 2.173 -9.741 -14.898 1.00 96.31 164 ILE A O 1
ATOM 1204 N N . LEU A 1 165 ? 2.313 -11.530 -13.564 1.00 95.81 165 LEU A N 1
ATOM 1205 C CA . LEU A 1 165 ? 2.297 -12.504 -14.663 1.00 95.81 165 LEU A CA 1
ATOM 1206 C C . LEU A 1 165 ? 0.881 -12.956 -15.062 1.00 95.81 165 LEU A C 1
ATOM 1208 O O . LEU A 1 165 ? 0.753 -13.787 -15.961 1.00 95.81 165 LEU A O 1
ATOM 1212 N N . CYS A 1 166 ? -0.169 -12.426 -14.429 1.00 97.12 166 CYS A N 1
ATOM 1213 C CA . CYS A 1 166 ? -1.547 -12.688 -14.838 1.00 97.12 166 CYS A CA 1
ATOM 1214 C C . CYS A 1 166 ? -1.812 -12.112 -16.242 1.00 97.12 166 CYS A C 1
ATOM 1216 O O . CYS A 1 166 ? -1.253 -11.063 -16.589 1.00 97.12 166 CYS A O 1
ATOM 1218 N N . PRO A 1 167 ? -2.640 -12.774 -17.072 1.00 96.12 167 PRO A N 1
ATOM 1219 C CA . PRO A 1 167 ? -2.885 -12.339 -18.444 1.00 96.12 167 PRO A CA 1
ATOM 1220 C C . PRO A 1 167 ? -3.462 -10.919 -18.531 1.00 96.12 167 PRO A C 1
ATOM 1222 O O . PRO A 1 167 ? -3.097 -10.196 -19.456 1.00 96.12 167 PRO A O 1
ATOM 1225 N N . GLU A 1 168 ? -4.256 -10.503 -17.544 1.00 97.69 168 GLU A N 1
ATOM 1226 C CA . GLU A 1 168 ? -4.886 -9.183 -17.421 1.00 97.69 168 GLU A CA 1
ATOM 1227 C C . GLU A 1 168 ? -3.889 -8.056 -17.102 1.00 97.69 168 GLU A C 1
ATOM 1229 O O . GLU A 1 168 ? -4.203 -6.880 -17.280 1.00 97.69 168 GLU A O 1
ATOM 1234 N N . SER A 1 169 ? -2.680 -8.382 -16.627 1.00 97.19 169 SER A N 1
ATOM 1235 C CA . SER A 1 169 ? -1.673 -7.373 -16.299 1.00 97.19 169 SER A CA 1
ATOM 1236 C C . SER A 1 169 ? -1.154 -6.670 -17.554 1.00 97.19 169 SER A C 1
ATOM 1238 O O . SER A 1 169 ? -0.712 -7.316 -18.503 1.00 97.19 169 SER A O 1
ATOM 1240 N N . ALA A 1 170 ? -1.068 -5.340 -17.523 1.00 96.06 170 ALA A N 1
ATOM 1241 C CA . ALA A 1 170 ? -0.460 -4.543 -18.592 1.00 96.06 170 ALA A CA 1
ATOM 1242 C C . ALA A 1 170 ? 1.083 -4.643 -18.654 1.00 96.06 170 ALA A C 1
ATOM 1244 O O . ALA A 1 170 ? 1.725 -3.927 -19.424 1.00 96.06 170 ALA A O 1
ATOM 1245 N N . ALA A 1 171 ? 1.711 -5.511 -17.849 1.00 93.88 171 ALA A N 1
ATOM 1246 C CA . ALA A 1 171 ? 3.149 -5.750 -17.910 1.00 93.88 171 ALA A CA 1
ATOM 1247 C C . ALA A 1 171 ? 3.570 -6.227 -19.308 1.00 93.88 171 ALA A C 1
ATOM 1249 O O . ALA A 1 171 ? 3.068 -7.235 -19.813 1.00 93.88 171 ALA A O 1
ATOM 1250 N N . ASN A 1 172 ? 4.521 -5.516 -19.917 1.00 94.81 172 ASN A N 1
ATOM 1251 C CA . ASN A 1 172 ? 5.003 -5.831 -21.259 1.00 94.81 172 ASN A CA 1
ATOM 1252 C C . ASN A 1 172 ? 5.768 -7.170 -21.311 1.00 94.81 172 ASN A C 1
ATOM 1254 O O . ASN A 1 172 ? 6.188 -7.720 -20.287 1.00 94.81 172 ASN A O 1
ATOM 1258 N N . ALA A 1 173 ? 5.975 -7.692 -22.524 1.00 93.94 173 ALA A N 1
ATOM 1259 C CA . ALA A 1 173 ? 6.621 -8.988 -22.739 1.00 93.94 173 ALA A CA 1
ATOM 1260 C C . ALA A 1 173 ? 8.031 -9.070 -22.125 1.00 93.94 173 ALA A C 1
ATOM 1262 O O . ALA A 1 173 ? 8.368 -10.080 -21.507 1.00 93.94 173 ALA A O 1
ATOM 1263 N N . GLY A 1 174 ? 8.823 -7.997 -22.228 1.00 93.25 174 GLY A N 1
ATOM 1264 C CA . GLY A 1 174 ? 10.163 -7.935 -21.640 1.00 93.25 174 GLY A CA 1
ATOM 1265 C C . GLY A 1 174 ? 10.134 -8.045 -20.114 1.00 93.25 174 GLY A C 1
ATOM 1266 O O . GLY A 1 174 ? 10.883 -8.830 -19.531 1.00 93.25 174 GLY A O 1
ATOM 1267 N N . TYR A 1 175 ? 9.214 -7.333 -19.457 1.00 92.12 175 TYR A N 1
ATOM 1268 C CA . TYR A 1 175 ? 9.065 -7.387 -18.007 1.00 92.12 175 TYR A CA 1
ATOM 1269 C C . TYR A 1 175 ? 8.589 -8.768 -17.540 1.00 92.12 175 TYR A C 1
ATOM 1271 O O . TYR A 1 175 ? 9.153 -9.337 -16.601 1.00 92.12 175 TYR A O 1
ATOM 1279 N N . ARG A 1 176 ? 7.615 -9.357 -18.246 1.00 93.50 176 ARG A N 1
ATOM 1280 C CA . ARG A 1 176 ? 7.139 -10.724 -17.981 1.00 93.50 176 ARG A CA 1
ATOM 1281 C C . ARG A 1 176 ? 8.265 -11.750 -18.122 1.00 93.50 176 ARG A C 1
ATOM 1283 O O . ARG A 1 176 ? 8.408 -12.621 -17.261 1.00 93.50 176 ARG A O 1
ATOM 1290 N N . GLN A 1 177 ? 9.093 -11.634 -19.161 1.00 93.12 177 GLN A N 1
ATOM 1291 C CA . GLN A 1 177 ? 10.236 -12.522 -19.377 1.00 93.12 177 GLN A CA 1
ATOM 1292 C C . GLN A 1 177 ? 11.275 -12.386 -18.260 1.00 93.12 177 GLN A C 1
ATOM 1294 O O . GLN A 1 177 ? 11.721 -13.402 -17.732 1.00 93.12 177 GLN A O 1
ATOM 1299 N N . MET A 1 178 ? 11.618 -11.156 -17.864 1.00 90.88 178 MET A N 1
ATOM 1300 C CA . MET A 1 178 ? 12.570 -10.887 -16.781 1.00 90.88 178 MET A CA 1
ATOM 1301 C C . MET A 1 178 ? 12.094 -11.453 -15.438 1.00 90.88 178 MET A C 1
ATOM 1303 O O . MET A 1 178 ? 12.867 -12.073 -14.711 1.00 90.88 178 MET A O 1
ATOM 1307 N N . LEU A 1 179 ? 10.815 -11.276 -15.099 1.00 90.44 179 LEU A N 1
ATOM 1308 C CA . LEU A 1 179 ? 10.257 -11.847 -13.871 1.00 90.44 179 LEU A CA 1
ATOM 1309 C C . LEU A 1 179 ? 10.213 -13.375 -13.916 1.00 90.44 179 LEU A C 1
ATOM 1311 O O . LEU A 1 179 ? 10.481 -14.029 -12.910 1.00 90.44 179 LEU A O 1
ATOM 1315 N N . SER A 1 180 ? 9.899 -13.953 -15.074 1.00 87.44 180 SER A N 1
ATOM 1316 C CA . SER A 1 180 ? 9.835 -15.407 -15.244 1.00 87.44 180 SER A CA 1
ATOM 1317 C C . SER A 1 180 ? 11.219 -16.056 -15.200 1.00 87.44 180 SER A C 1
ATOM 1319 O O . SER A 1 180 ? 11.359 -17.156 -14.671 1.00 87.44 180 SER A O 1
ATOM 1321 N N . SER A 1 181 ? 12.255 -15.391 -15.723 1.00 82.19 181 SER A N 1
ATOM 1322 C CA . SER A 1 181 ? 13.635 -15.881 -15.646 1.00 82.19 181 SER A CA 1
ATOM 1323 C C . SER A 1 181 ? 14.206 -15.758 -14.234 1.00 82.19 181 SER A C 1
ATOM 1325 O O . SER A 1 181 ? 14.869 -16.683 -13.779 1.00 82.19 181 SER A O 1
ATOM 1327 N N . ALA A 1 182 ? 13.877 -14.686 -13.505 1.00 72.56 182 ALA A N 1
ATOM 1328 C CA . ALA A 1 182 ? 14.257 -14.519 -12.102 1.00 72.56 182 ALA A CA 1
ATOM 1329 C C . ALA A 1 182 ? 13.620 -15.564 -11.165 1.00 72.56 182 ALA A C 1
ATOM 1331 O O . ALA A 1 182 ? 14.165 -15.839 -10.101 1.00 72.56 182 ALA A O 1
ATOM 1332 N N . ARG A 1 183 ? 12.482 -16.158 -11.556 1.00 62.56 183 ARG A N 1
ATOM 1333 C CA . ARG A 1 183 ? 11.822 -17.253 -10.822 1.00 62.56 183 ARG A CA 1
ATOM 1334 C C . ARG A 1 183 ? 12.429 -18.638 -11.085 1.00 62.56 183 ARG A C 1
ATOM 1336 O O . ARG A 1 183 ? 12.052 -19.577 -10.388 1.00 62.56 183 ARG A O 1
ATOM 1343 N N . ARG A 1 184 ? 13.326 -18.805 -12.068 1.00 46.31 184 ARG A N 1
ATOM 1344 C CA . ARG A 1 184 ? 13.979 -20.105 -12.299 1.00 46.31 184 ARG A CA 1
ATOM 1345 C C . ARG A 1 184 ? 15.036 -20.362 -11.217 1.00 46.31 184 ARG A C 1
ATOM 1347 O O . ARG A 1 184 ? 15.815 -19.453 -10.922 1.00 46.31 184 ARG A O 1
ATOM 1354 N N . PRO A 1 185 ? 15.100 -21.574 -10.636 1.00 45.41 185 PRO A N 1
ATOM 1355 C CA . PRO A 1 185 ? 16.171 -21.928 -9.714 1.00 45.41 185 PRO A CA 1
ATOM 1356 C C . PRO A 1 185 ? 17.539 -21.763 -10.391 1.00 45.41 185 PRO A C 1
ATOM 1358 O O . PRO A 1 185 ? 17.714 -22.078 -11.567 1.00 45.41 185 PRO A O 1
ATOM 1361 N N . HIS A 1 186 ? 18.519 -21.256 -9.639 1.00 48.41 186 HIS A N 1
ATOM 1362 C CA . HIS A 1 186 ? 19.866 -20.939 -10.137 1.00 48.41 186 HIS A CA 1
ATOM 1363 C C . HIS A 1 186 ? 20.639 -22.134 -10.725 1.00 48.41 186 HIS A C 1
ATOM 1365 O O . HIS A 1 186 ? 21.663 -21.920 -11.367 1.00 48.41 186 HIS A O 1
ATOM 1371 N N . SER A 1 187 ? 20.171 -23.370 -10.535 1.00 46.66 187 SER A N 1
ATOM 1372 C CA . SER A 1 187 ? 20.789 -24.581 -11.086 1.00 46.66 187 SER A CA 1
ATOM 1373 C C . SER A 1 187 ? 20.673 -24.714 -12.609 1.00 46.66 187 SER A C 1
ATOM 1375 O O . SER A 1 187 ? 21.401 -25.516 -13.183 1.00 46.66 187 SER A O 1
ATOM 1377 N N . ASP A 1 188 ? 19.810 -23.924 -13.260 1.00 49.16 188 ASP A N 1
ATOM 1378 C CA . ASP A 1 188 ? 19.489 -24.085 -14.686 1.00 49.16 188 ASP A CA 1
ATOM 1379 C C . ASP A 1 188 ? 20.030 -22.948 -15.584 1.00 49.16 188 ASP A C 1
ATOM 1381 O O . ASP A 1 188 ? 19.643 -22.853 -16.751 1.00 49.16 188 ASP A O 1
ATOM 1385 N N . ASP A 1 189 ? 20.914 -22.070 -15.082 1.00 47.78 189 ASP A N 1
ATOM 1386 C CA . ASP A 1 189 ? 21.592 -21.061 -15.917 1.00 47.78 189 ASP A CA 1
ATOM 1387 C C . ASP A 1 189 ? 23.008 -21.517 -16.330 1.00 47.78 189 ASP A C 1
ATOM 1389 O O . ASP A 1 189 ? 23.947 -21.395 -15.538 1.00 47.78 189 ASP A O 1
ATOM 1393 N N . PRO A 1 190 ? 23.222 -21.965 -17.585 1.00 43.72 190 PRO A N 1
ATOM 1394 C CA . PRO A 1 190 ? 24.537 -22.384 -18.072 1.00 43.72 190 PRO A CA 1
ATOM 1395 C C . PRO A 1 190 ? 25.545 -21.230 -18.213 1.00 43.72 190 PRO A C 1
ATOM 1397 O O . PRO A 1 190 ? 26.689 -21.470 -18.595 1.00 43.72 190 PRO A O 1
ATOM 1400 N N . ARG A 1 191 ? 25.149 -19.974 -17.952 1.00 48.72 191 ARG A N 1
ATOM 1401 C CA . ARG A 1 191 ? 26.015 -18.792 -18.097 1.00 48.72 191 ARG A CA 1
ATOM 1402 C C . ARG A 1 191 ? 26.320 -18.069 -16.787 1.00 48.72 191 ARG A C 1
ATOM 1404 O O . ARG A 1 191 ? 27.056 -17.086 -16.828 1.00 48.72 191 ARG A O 1
ATOM 1411 N N . GLY A 1 192 ? 25.811 -18.539 -15.644 1.00 38.25 192 GLY A N 1
ATOM 1412 C CA . GLY A 1 192 ? 26.121 -17.970 -14.326 1.00 38.25 192 GLY A CA 1
ATOM 1413 C C . GLY A 1 192 ? 25.943 -16.448 -14.244 1.00 38.25 192 GLY A C 1
ATOM 1414 O O . GLY A 1 192 ? 26.678 -15.774 -13.514 1.00 38.25 192 GLY A O 1
ATOM 1415 N N . VAL A 1 193 ? 25.014 -15.876 -15.017 1.00 46.22 193 VAL A N 1
ATOM 1416 C CA . VAL A 1 193 ? 24.820 -14.428 -15.051 1.00 46.22 193 VAL A CA 1
ATOM 1417 C C . VAL A 1 193 ? 23.904 -14.073 -13.894 1.00 46.22 193 VAL A C 1
ATOM 1419 O O . VAL A 1 193 ? 22.711 -14.368 -13.906 1.00 46.22 193 VAL A O 1
ATOM 1422 N N . ARG A 1 194 ? 24.462 -13.408 -12.876 1.00 38.66 194 ARG A N 1
ATOM 1423 C CA . ARG A 1 194 ? 23.671 -12.847 -11.774 1.00 38.66 194 ARG A CA 1
ATOM 1424 C C . ARG A 1 194 ? 22.539 -11.987 -12.354 1.00 38.66 194 ARG A C 1
ATOM 1426 O O . ARG A 1 194 ? 22.843 -11.011 -13.049 1.00 38.66 194 ARG A O 1
ATOM 1433 N N . PRO A 1 195 ? 21.259 -12.274 -12.053 1.00 36.97 195 PRO A N 1
ATOM 1434 C CA . PRO A 1 195 ? 20.180 -11.368 -12.407 1.00 36.97 195 PRO A CA 1
ATOM 1435 C C . PRO A 1 195 ? 20.462 -10.013 -11.753 1.00 36.97 195 PRO A C 1
ATOM 1437 O O . PRO A 1 195 ? 20.776 -9.952 -10.564 1.00 36.97 195 PRO A O 1
ATOM 1440 N N . LEU A 1 196 ? 20.336 -8.918 -12.507 1.00 43.00 196 LEU A N 1
ATOM 1441 C CA . LEU A 1 196 ? 20.445 -7.536 -12.018 1.00 43.00 196 LEU A CA 1
ATOM 1442 C C . LEU A 1 196 ? 19.291 -7.149 -11.052 1.00 43.00 196 LEU A C 1
ATOM 1444 O O . LEU A 1 196 ? 18.844 -6.007 -11.013 1.00 43.00 196 LEU A O 1
ATOM 1448 N N . GLY A 1 197 ? 18.785 -8.072 -10.238 1.00 41.31 197 GLY A N 1
ATOM 1449 C CA . GLY A 1 197 ? 17.873 -7.761 -9.146 1.00 41.31 197 GLY A CA 1
ATOM 1450 C C . GLY A 1 197 ? 18.657 -7.158 -7.988 1.00 41.31 197 GLY A C 1
ATOM 1451 O O . GLY A 1 197 ? 19.192 -7.911 -7.185 1.00 41.31 197 GLY A O 1
ATOM 1452 N N . THR A 1 198 ? 18.775 -5.819 -7.970 1.00 38.03 198 THR A N 1
ATOM 1453 C CA . THR A 1 198 ? 19.116 -4.892 -6.846 1.00 38.03 198 THR A CA 1
ATOM 1454 C C . THR A 1 198 ? 19.884 -3.628 -7.286 1.00 38.03 198 THR A C 1
ATOM 1456 O O . THR A 1 198 ? 20.337 -2.855 -6.442 1.00 38.03 198 THR A O 1
ATOM 1459 N N . ARG A 1 199 ? 19.989 -3.305 -8.586 1.00 35.00 199 ARG A N 1
ATOM 1460 C CA . ARG A 1 199 ? 20.634 -2.043 -9.025 1.00 35.00 199 ARG A CA 1
ATOM 1461 C C . ARG A 1 199 ? 19.802 -0.765 -8.844 1.00 35.00 199 ARG A C 1
ATOM 1463 O O . ARG A 1 199 ? 20.231 0.285 -9.301 1.00 35.00 199 ARG A O 1
ATOM 1470 N N . HIS A 1 200 ? 18.684 -0.787 -8.115 1.00 32.41 200 HIS A N 1
ATOM 1471 C CA . HIS A 1 200 ? 17.998 0.464 -7.761 1.00 32.41 200 HIS A CA 1
ATOM 1472 C C . HIS A 1 200 ? 18.703 1.272 -6.653 1.00 32.41 200 HIS A C 1
ATOM 1474 O O . HIS A 1 200 ? 18.349 2.424 -6.434 1.00 32.41 200 HIS A O 1
ATOM 1480 N N . ARG A 1 201 ? 19.727 0.718 -5.977 1.00 41.34 201 ARG A N 1
ATOM 1481 C CA . ARG A 1 201 ? 20.434 1.404 -4.873 1.00 41.34 201 ARG A CA 1
ATOM 1482 C C . ARG A 1 201 ? 21.708 2.172 -5.253 1.00 41.34 201 ARG A C 1
ATOM 1484 O O . ARG A 1 201 ? 22.168 2.969 -4.446 1.00 41.34 201 ARG A O 1
ATOM 1491 N N . GLN A 1 202 ? 22.291 1.995 -6.443 1.00 31.97 202 GLN A N 1
ATOM 1492 C CA . GLN A 1 202 ? 23.596 2.622 -6.738 1.00 31.97 202 GLN A CA 1
ATOM 1493 C C . GLN A 1 202 ? 23.522 4.099 -7.161 1.00 31.97 202 GLN A C 1
ATOM 1495 O O . GLN A 1 202 ? 24.512 4.814 -7.012 1.00 31.97 202 GLN A O 1
ATOM 1500 N N . SER A 1 203 ? 22.365 4.594 -7.608 1.00 34.16 203 SER A N 1
ATOM 1501 C CA . SER A 1 203 ? 22.240 6.000 -8.024 1.00 34.16 203 SER A CA 1
ATOM 1502 C C . SER A 1 203 ? 22.234 6.982 -6.842 1.00 34.16 203 SER A C 1
ATOM 1504 O O . SER A 1 203 ? 22.668 8.120 -6.995 1.00 34.16 203 SER A O 1
ATOM 1506 N N . ALA A 1 204 ? 21.813 6.550 -5.646 1.00 33.25 204 ALA A N 1
ATOM 1507 C CA . ALA A 1 204 ? 21.769 7.410 -4.457 1.00 33.25 204 ALA A CA 1
ATOM 1508 C C . ALA A 1 204 ? 23.143 7.565 -3.769 1.00 33.25 204 ALA A C 1
ATOM 1510 O O . ALA A 1 204 ? 23.461 8.637 -3.251 1.00 33.25 204 ALA A O 1
ATOM 1511 N N . ASP A 1 205 ? 23.994 6.535 -3.811 1.00 33.22 205 ASP A N 1
ATOM 1512 C CA . ASP A 1 205 ? 25.318 6.569 -3.171 1.00 33.22 205 ASP A CA 1
ATOM 1513 C C . ASP A 1 205 ? 26.348 7.405 -3.947 1.00 33.22 205 ASP A C 1
ATOM 1515 O O . ASP A 1 205 ? 27.270 7.969 -3.348 1.00 33.22 205 ASP A O 1
ATOM 1519 N N . HIS A 1 206 ? 26.189 7.547 -5.267 1.00 33.47 206 HIS A N 1
ATOM 1520 C CA . HIS A 1 206 ? 27.075 8.395 -6.074 1.00 33.47 206 HIS A CA 1
ATOM 1521 C C . HIS A 1 206 ? 26.872 9.896 -5.804 1.00 33.47 206 HIS A C 1
ATOM 1523 O O . HIS A 1 206 ? 27.840 10.657 -5.816 1.00 33.47 206 HIS A O 1
ATOM 1529 N N . LEU A 1 207 ? 25.652 10.315 -5.447 1.00 36.38 207 LEU A N 1
ATOM 1530 C CA . LEU A 1 207 ? 25.345 11.702 -5.074 1.00 36.38 207 LEU A CA 1
ATOM 1531 C C . LEU A 1 207 ? 25.991 12.123 -3.742 1.00 36.38 207 LEU A C 1
ATOM 1533 O O . LEU A 1 207 ? 26.353 13.286 -3.581 1.00 36.38 207 LEU A O 1
ATOM 1537 N N . ARG A 1 208 ? 26.210 11.189 -2.805 1.00 38.34 208 ARG A N 1
ATOM 1538 C CA . ARG A 1 208 ? 26.863 11.486 -1.513 1.00 38.34 208 ARG A CA 1
ATOM 1539 C C . ARG A 1 208 ? 28.390 11.559 -1.601 1.00 38.34 208 ARG A C 1
ATOM 1541 O O . ARG A 1 208 ? 29.012 12.240 -0.789 1.00 38.34 208 ARG A O 1
ATOM 1548 N N . ARG A 1 209 ? 29.013 10.880 -2.571 1.00 39.81 209 ARG A N 1
ATOM 1549 C CA . ARG A 1 209 ? 30.483 10.852 -2.716 1.00 39.81 209 ARG A CA 1
ATOM 1550 C C . ARG A 1 209 ? 31.050 12.028 -3.517 1.00 39.81 209 ARG A C 1
ATOM 1552 O O . ARG A 1 209 ? 32.216 12.354 -3.333 1.00 39.81 209 ARG A O 1
ATOM 1559 N N . GLY A 1 210 ? 30.235 12.709 -4.327 1.00 33.62 210 GLY A N 1
ATOM 1560 C CA . GLY A 1 210 ? 30.650 13.893 -5.095 1.00 33.62 210 GLY A CA 1
ATOM 1561 C C . GLY A 1 210 ? 30.785 15.196 -4.291 1.00 33.62 210 GLY A C 1
ATOM 1562 O O . GLY A 1 210 ? 31.273 16.183 -4.829 1.00 33.62 210 GLY A O 1
ATOM 1563 N N . GLN A 1 211 ? 30.375 15.224 -3.016 1.00 43.75 211 GLN A N 1
ATOM 1564 C CA . GLN A 1 211 ? 30.353 16.443 -2.186 1.00 43.75 211 GLN A CA 1
ATOM 1565 C C . GLN A 1 211 ? 31.557 16.615 -1.241 1.00 43.75 211 GLN A C 1
ATOM 1567 O O . GLN A 1 211 ? 31.552 17.514 -0.404 1.00 43.75 211 GLN A O 1
ATOM 1572 N N . ARG A 1 212 ? 32.609 15.794 -1.347 1.00 31.73 212 ARG A N 1
ATOM 1573 C CA . ARG A 1 212 ? 33.845 16.001 -0.571 1.00 31.73 212 ARG A CA 1
ATOM 1574 C C . ARG A 1 212 ? 35.007 16.353 -1.497 1.00 31.73 212 ARG A C 1
ATOM 1576 O O . ARG A 1 212 ? 35.712 15.465 -1.959 1.00 31.73 212 ARG A O 1
ATOM 1583 N N . GLN A 1 213 ? 35.224 17.648 -1.727 1.00 32.62 213 GLN A N 1
ATOM 1584 C CA . GLN A 1 213 ? 36.560 18.159 -2.050 1.00 32.62 213 GLN A CA 1
ATOM 1585 C C . GLN A 1 213 ? 37.268 18.605 -0.754 1.00 32.62 213 GLN A C 1
ATOM 1587 O O . GLN A 1 213 ? 36.608 19.139 0.140 1.00 32.62 213 GLN A O 1
ATOM 1592 N N . PRO A 1 214 ? 38.587 18.376 -0.617 1.00 33.41 214 PRO A N 1
ATOM 1593 C CA . PRO A 1 214 ? 39.354 18.760 0.562 1.00 33.41 214 PRO A CA 1
ATOM 1594 C C . PRO A 1 214 ? 39.701 20.254 0.510 1.00 33.41 214 PRO A C 1
ATOM 1596 O O . PRO A 1 214 ? 40.436 20.700 -0.367 1.00 33.41 214 PRO A O 1
ATOM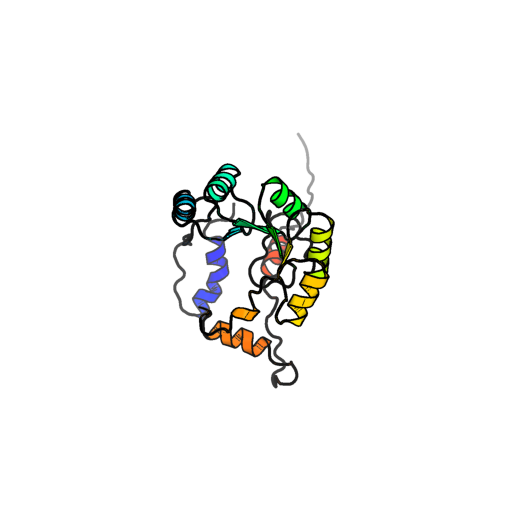 1599 N N . GLY A 1 215 ? 39.176 21.036 1.455 1.00 31.03 215 GLY A N 1
ATOM 1600 C CA . GLY A 1 215 ? 39.572 22.431 1.637 1.00 31.03 215 GLY A CA 1
ATOM 1601 C C . GLY A 1 215 ? 40.993 22.522 2.193 1.00 31.03 215 GLY A C 1
ATOM 1602 O O . GLY A 1 215 ? 41.247 22.132 3.331 1.00 31.03 215 GLY A O 1
ATOM 1603 N N . THR A 1 216 ? 41.919 23.038 1.390 1.00 32.53 216 THR A N 1
ATOM 1604 C CA . THR A 1 216 ? 43.249 23.458 1.831 1.00 32.53 216 THR A CA 1
ATOM 1605 C C . THR A 1 216 ? 43.135 24.756 2.625 1.00 32.53 216 THR A C 1
ATOM 1607 O O . THR A 1 216 ? 42.673 25.773 2.111 1.00 32.53 216 THR A O 1
ATOM 1610 N N . CYS A 1 217 ? 43.557 24.703 3.886 1.00 31.53 217 CYS A N 1
ATOM 1611 C CA . CYS A 1 217 ? 43.737 25.846 4.775 1.00 31.53 217 CYS A CA 1
ATOM 1612 C C . CYS A 1 217 ? 44.930 26.691 4.294 1.00 31.53 217 CYS A C 1
ATOM 1614 O O . CYS A 1 217 ? 46.024 26.156 4.115 1.00 31.53 217 CYS A O 1
ATOM 1616 N N . GLY A 1 218 ? 44.722 27.993 4.090 1.00 28.11 218 GLY A N 1
ATOM 1617 C CA . GLY A 1 218 ? 45.763 28.961 3.748 1.00 28.11 218 GLY A CA 1
ATOM 1618 C C . GLY A 1 218 ? 45.538 30.268 4.504 1.00 28.11 218 GLY A C 1
ATOM 1619 O O . GLY A 1 218 ? 44.609 31.010 4.202 1.00 28.11 218 GLY A O 1
ATOM 1620 N N . LEU A 1 219 ? 46.375 30.503 5.516 1.00 38.72 219 LEU A N 1
ATOM 1621 C CA . LEU A 1 219 ? 46.489 31.721 6.321 1.00 38.72 219 LEU A CA 1
ATOM 1622 C C . LEU A 1 219 ? 47.347 32.774 5.605 1.00 38.72 219 LEU A C 1
ATOM 1624 O O . LEU A 1 219 ? 48.452 32.445 5.187 1.00 38.72 219 LEU A O 1
ATOM 1628 N N . SER A 1 220 ? 46.884 34.027 5.585 1.00 32.59 220 SER A N 1
ATOM 1629 C CA . SER A 1 220 ? 47.660 35.291 5.630 1.00 32.59 220 SER A CA 1
ATOM 1630 C C . SER A 1 220 ? 46.672 36.436 5.346 1.00 32.59 220 SER A C 1
ATOM 1632 O O . SER A 1 220 ? 45.894 36.306 4.412 1.00 32.59 220 SER A O 1
ATOM 1634 N N . GLY A 1 221 ? 46.564 37.560 6.050 1.00 28.20 221 GLY A N 1
ATOM 1635 C CA . GLY A 1 221 ? 47.447 38.234 6.993 1.00 28.20 221 GLY A CA 1
ATOM 1636 C C . GLY A 1 221 ? 47.509 39.715 6.595 1.00 28.20 221 GLY A C 1
ATOM 1637 O O . GLY A 1 221 ? 47.943 40.008 5.491 1.00 28.20 221 GLY A O 1
ATOM 1638 N N . GLY A 1 222 ? 47.116 40.615 7.501 1.00 30.77 222 GLY A N 1
ATOM 1639 C CA . GLY A 1 222 ? 47.703 41.957 7.604 1.00 30.77 222 GLY A CA 1
ATOM 1640 C C . GLY A 1 222 ? 47.038 43.135 6.878 1.00 30.77 222 GLY A C 1
ATOM 1641 O O . GLY A 1 222 ? 47.116 43.226 5.659 1.00 30.77 222 GLY A O 1
ATOM 1642 N N . LEU A 1 223 ? 46.598 44.075 7.733 1.00 35.31 223 LEU A N 1
ATOM 1643 C CA . LEU A 1 223 ? 46.382 45.527 7.575 1.00 35.31 223 LEU A CA 1
ATOM 1644 C C . LEU A 1 223 ? 45.130 46.001 6.824 1.00 35.31 223 LEU A C 1
ATOM 1646 O O . LEU A 1 223 ? 45.072 45.904 5.583 1.00 35.31 223 LEU A O 1
#

Foldseek 3Di:
DDPQCNVVVVCVVVCVVVVHDGDPGDDDPDDDPQPDPVVLVVCLVVLDQEDEEFLADHDLVSLVSSVVSVHQYEYEDAAPVRLVVCVVSPHQAYEHAALQAPDDDRHNDPVDDRPRHGQLRRLLVSQVPDPHAYETEHPQQDPVSQVSSVVSPHPYYDYDLNCCLPPPHPDDPVRNVLSVVVPDPQVPDPVSDPRPPPVPPPVVVVVVVVPDDDDDDDDDDDD

InterPro domains:
  IPR004136 Nitronate monooxygenase [cd04730] (31-183)
  IPR013785 Aldolase-type TIM barrel [G3DSA:3.20.20.70] (3-214)

Sequence (223 aa):
MCSATAPLHHLAPLYAEFGVTPPHGLEEIYRSFRDDPACVQMLVEQRPAVASFHFGLPSADVIRALREAGIVLLATATCETEADRIELAGVDAIVAQGVEAGGHRGVFDPQAADEGLGTLALVRRLVKRSTLPVIATGGIMDGQGIRAALELGAIAAQLGTAFILCPESAANAGYRQMLSSARRPHSDDPRGVRPLGTRHRQSADHLRRGQRQPGTCGLSGGL

Radius of gyration: 22.4 Å; chains: 1; bounding box: 67×70×50 Å

pLDDT: mean 82.34, std 23.03, range [28.11, 98.94]